Protein AF-A0A926BJ56-F1 (afdb_monomer_lite)

pLDDT: mean 84.66, std 20.07, range [22.77, 97.69]

Structure (mmCIF, N/CA/C/O backbone):
data_AF-A0A926BJ56-F1
#
_entry.id   AF-A0A926BJ56-F1
#
loop_
_atom_site.group_PDB
_atom_site.id
_atom_site.type_symbol
_atom_site.label_atom_id
_atom_site.label_alt_id
_atom_site.label_comp_id
_atom_site.label_asym_id
_atom_site.label_entity_id
_atom_site.label_seq_id
_atom_site.pdbx_PDB_ins_code
_atom_site.Cartn_x
_atom_site.Cartn_y
_atom_site.Cartn_z
_atom_site.occupancy
_atom_site.B_iso_or_equiv
_atom_site.auth_seq_id
_atom_site.auth_comp_id
_atom_site.auth_asym_id
_atom_site.auth_atom_id
_atom_site.pdbx_PDB_model_num
ATOM 1 N N . MET A 1 1 ? -8.701 -34.730 12.903 1.00 26.44 1 MET A N 1
ATOM 2 C CA . MET A 1 1 ? -9.507 -33.509 12.677 1.00 26.44 1 MET A CA 1
ATOM 3 C C . MET A 1 1 ? -8.837 -32.351 13.402 1.00 26.44 1 MET A C 1
ATOM 5 O O . MET A 1 1 ? -8.849 -32.374 14.628 1.00 26.44 1 MET A O 1
ATOM 9 N N . PRO A 1 2 ? -8.203 -31.381 12.725 1.00 25.45 2 PRO A N 1
ATOM 10 C CA . PRO A 1 2 ? -7.722 -30.200 13.421 1.00 25.45 2 PRO A CA 1
ATOM 11 C C . PRO A 1 2 ? -8.889 -29.222 13.603 1.00 25.45 2 PRO A C 1
ATOM 13 O O . PRO A 1 2 ? -9.487 -28.758 12.636 1.00 25.45 2 PRO A O 1
ATOM 16 N N . ARG A 1 3 ? -9.229 -28.952 14.867 1.00 23.47 3 ARG A N 1
ATOM 17 C CA . ARG A 1 3 ? -10.091 -27.839 15.273 1.00 23.47 3 ARG A CA 1
ATOM 18 C C . ARG A 1 3 ? -9.295 -26.548 15.083 1.00 23.47 3 ARG A C 1
ATOM 20 O O . ARG A 1 3 ? -8.300 -26.348 15.774 1.00 23.47 3 ARG A O 1
ATOM 27 N N . PHE A 1 4 ? -9.723 -25.689 14.163 1.00 23.45 4 PHE A N 1
ATOM 28 C CA . PHE A 1 4 ? -9.221 -24.320 14.088 1.00 23.45 4 PHE A CA 1
ATOM 29 C C . PHE A 1 4 ? -9.996 -23.452 15.082 1.00 23.45 4 PHE A C 1
ATOM 31 O O . PHE A 1 4 ? -11.217 -23.336 15.011 1.00 23.45 4 PHE A O 1
ATOM 38 N N . SER A 1 5 ? -9.260 -22.895 16.041 1.00 24.58 5 SER A N 1
ATOM 39 C CA . SER A 1 5 ? -9.716 -21.856 16.962 1.00 24.58 5 SER A CA 1
ATOM 40 C C . SER A 1 5 ? -9.894 -20.550 16.185 1.00 24.58 5 SER A C 1
ATOM 42 O O . SER A 1 5 ? -8.938 -20.066 15.578 1.00 24.58 5 SER A O 1
ATOM 44 N N . LEU A 1 6 ? -11.106 -19.992 16.190 1.00 24.42 6 LEU A N 1
ATOM 45 C CA . LEU A 1 6 ? -11.394 -18.655 15.673 1.00 24.42 6 LEU A CA 1
ATOM 46 C C . LEU A 1 6 ? -10.828 -17.620 16.658 1.00 24.42 6 LEU A C 1
ATOM 48 O O . LEU A 1 6 ? -11.336 -17.453 17.765 1.00 24.42 6 LEU A O 1
ATOM 52 N N . HIS A 1 7 ? -9.753 -16.944 16.258 1.00 26.86 7 HIS A N 1
ATOM 53 C CA . HIS A 1 7 ? -9.244 -15.734 16.907 1.00 26.86 7 HIS A CA 1
ATOM 54 C C . HIS A 1 7 ? -9.698 -14.488 16.120 1.00 26.86 7 HIS A C 1
ATOM 56 O O . HIS A 1 7 ? -10.019 -14.607 14.938 1.00 26.86 7 HIS A O 1
ATOM 62 N N . PRO A 1 8 ? -9.814 -13.321 16.780 1.00 29.73 8 PRO A N 1
ATOM 63 C CA . PRO A 1 8 ? -10.750 -12.266 16.402 1.00 29.73 8 PRO A CA 1
ATOM 64 C C . PRO A 1 8 ? -10.416 -11.590 15.065 1.00 29.73 8 PRO A C 1
ATOM 66 O O . PRO A 1 8 ? -9.267 -11.267 14.777 1.00 29.73 8 PRO A O 1
ATOM 69 N N . THR A 1 9 ? -11.480 -11.405 14.282 1.00 34.59 9 THR A N 1
ATOM 70 C CA . THR A 1 9 ? -11.738 -10.411 13.230 1.00 34.59 9 THR A CA 1
ATOM 71 C C . THR A 1 9 ? -10.495 -9.764 12.608 1.00 34.59 9 THR A C 1
ATOM 73 O O . THR A 1 9 ? -9.982 -8.766 13.095 1.00 34.59 9 THR A O 1
ATOM 76 N N . THR A 1 10 ? -10.002 -10.305 11.497 1.00 35.47 10 THR A N 1
ATOM 77 C CA . THR A 1 10 ? -8.902 -9.690 10.732 1.00 35.47 10 THR A CA 1
ATOM 78 C C . THR A 1 10 ? -9.473 -8.664 9.744 1.00 35.47 10 THR A C 1
ATOM 80 O O . THR A 1 10 ? -10.580 -8.834 9.253 1.00 35.47 10 THR A O 1
ATOM 83 N N . LEU A 1 11 ? -8.760 -7.584 9.426 1.00 30.94 11 LEU A N 1
ATOM 84 C CA . LEU A 1 11 ? -9.065 -6.755 8.256 1.00 30.94 11 LEU A CA 1
ATOM 85 C C . LEU A 1 11 ? -7.984 -7.001 7.210 1.00 30.94 11 LEU A C 1
ATOM 87 O O . LEU A 1 11 ? -6.798 -6.859 7.499 1.00 30.94 11 LEU A O 1
ATOM 91 N N . VAL A 1 12 ? -8.373 -7.369 5.995 1.00 36.97 12 VAL A N 1
ATOM 92 C CA . VAL A 1 12 ? -7.425 -7.851 4.993 1.00 36.97 12 VAL A CA 1
ATOM 93 C C . VAL A 1 12 ? -7.181 -6.803 3.918 1.00 36.97 12 VAL A C 1
ATOM 95 O O . VAL A 1 12 ? -8.045 -6.502 3.105 1.00 36.97 12 VAL A O 1
ATOM 98 N N . PHE A 1 13 ? -5.943 -6.324 3.843 1.00 34.91 13 PHE A N 1
ATOM 99 C CA . PHE A 1 13 ? -5.344 -5.814 2.614 1.00 34.91 13 PHE A CA 1
ATOM 100 C C . PHE A 1 13 ? -5.076 -6.976 1.671 1.00 34.91 13 PHE A C 1
ATOM 102 O O . PHE A 1 13 ? -3.994 -7.570 1.640 1.00 34.91 13 PHE A O 1
ATOM 109 N N . ALA A 1 14 ? -6.109 -7.295 0.907 1.00 36.75 14 ALA A N 1
ATOM 110 C CA . ALA A 1 14 ? -6.036 -8.159 -0.246 1.00 36.75 14 ALA A CA 1
ATOM 111 C C . ALA A 1 14 ? -5.398 -7.390 -1.395 1.00 36.75 14 ALA A C 1
ATOM 113 O O . ALA A 1 14 ? -5.913 -6.389 -1.868 1.00 36.75 14 ALA A O 1
ATOM 114 N N . LEU A 1 15 ? -4.259 -7.841 -1.884 1.00 33.59 15 LEU A N 1
ATOM 115 C CA . LEU A 1 15 ? -3.737 -7.342 -3.149 1.00 33.59 15 LEU A CA 1
ATOM 116 C C . LEU A 1 15 ? -4.772 -7.684 -4.280 1.00 33.59 15 LEU A C 1
ATOM 118 O O . LEU A 1 15 ? -5.317 -8.779 -4.234 1.00 33.59 15 LEU A O 1
ATOM 122 N N . PHE A 1 16 ? -5.033 -6.773 -5.252 1.00 37.09 16 PHE A N 1
ATOM 123 C CA . PHE A 1 16 ? -5.750 -6.918 -6.571 1.00 37.09 16 PHE A CA 1
ATOM 124 C C . PHE A 1 16 ? -7.219 -6.435 -6.814 1.00 37.09 16 PHE A C 1
ATOM 126 O O . PHE A 1 16 ? -8.063 -6.451 -5.932 1.00 37.09 16 PHE A O 1
ATOM 133 N N . PHE A 1 17 ? -7.454 -6.014 -8.081 1.00 27.81 17 PHE A N 1
ATOM 134 C CA . PHE A 1 17 ? -8.523 -5.209 -8.742 1.00 27.81 17 PHE A CA 1
ATOM 135 C C . PHE A 1 17 ? -9.998 -5.672 -8.653 1.00 27.81 17 PHE A C 1
ATOM 137 O O . PHE A 1 17 ? -10.300 -6.861 -8.610 1.00 27.81 17 PHE A O 1
ATOM 144 N N . VAL A 1 18 ? -10.903 -4.691 -8.796 1.00 23.42 18 VAL A N 1
ATOM 145 C CA . VAL A 1 18 ? -12.345 -4.835 -9.073 1.00 23.42 18 VAL A CA 1
ATOM 146 C C . VAL A 1 18 ? -12.588 -4.851 -10.589 1.00 23.42 18 VAL A C 1
ATOM 148 O O . VAL A 1 18 ? -12.225 -3.900 -11.278 1.00 23.42 18 VAL A O 1
ATOM 151 N N . LEU A 1 19 ? -13.251 -5.891 -11.103 1.00 22.77 19 LEU A N 1
ATOM 152 C CA . LEU A 1 19 ? -14.088 -5.767 -12.298 1.00 22.77 19 LEU A CA 1
ATOM 153 C C . LEU A 1 19 ? -15.460 -5.285 -11.830 1.00 22.77 19 LEU A C 1
ATOM 155 O O . LEU A 1 19 ? -16.085 -5.915 -10.976 1.00 22.77 19 LEU A O 1
ATOM 159 N N . ALA A 1 20 ? -15.899 -4.146 -12.360 1.00 25.73 20 ALA A N 1
ATOM 160 C CA . ALA A 1 20 ? -17.249 -3.654 -12.161 1.00 25.73 20 ALA A CA 1
ATOM 161 C C . ALA A 1 20 ? -18.232 -4.692 -12.714 1.00 25.73 20 ALA A C 1
ATOM 163 O O . ALA A 1 20 ? -18.290 -4.919 -13.919 1.00 25.73 20 ALA A O 1
ATOM 164 N N . THR A 1 21 ? -18.997 -5.328 -11.833 1.00 27.38 21 THR A N 1
ATOM 165 C CA . THR A 1 21 ? -20.290 -5.882 -12.223 1.00 27.38 21 THR A CA 1
ATOM 166 C C . THR A 1 21 ? -21.327 -4.873 -11.773 1.00 27.38 21 THR A C 1
ATOM 168 O O . THR A 1 21 ? -21.507 -4.616 -10.584 1.00 27.38 21 THR A O 1
ATOM 171 N N . SER A 1 22 ? -21.930 -4.214 -12.757 1.00 31.08 22 SER A N 1
ATOM 172 C CA . SER A 1 22 ? -23.140 -3.431 -12.578 1.00 31.08 22 SER A CA 1
ATOM 173 C C . SER A 1 22 ? -24.224 -4.356 -12.026 1.00 31.08 22 SER A C 1
ATOM 175 O O . SER A 1 22 ? -24.741 -5.199 -12.758 1.00 31.08 22 SER A O 1
ATOM 177 N N . CYS A 1 23 ? -24.559 -4.210 -10.748 1.00 28.47 23 CYS A N 1
ATOM 178 C CA . CYS A 1 23 ? -25.887 -4.581 -10.284 1.00 28.47 23 CYS A CA 1
ATOM 179 C C . CYS A 1 23 ? -26.776 -3.358 -10.477 1.00 28.47 23 CYS A C 1
ATOM 181 O O . CYS A 1 23 ? -26.617 -2.346 -9.797 1.00 28.47 23 CYS A O 1
ATOM 183 N N . SER A 1 24 ? -27.649 -3.460 -11.471 1.00 39.38 24 SER A N 1
ATOM 184 C CA . SER A 1 24 ? -28.784 -2.579 -11.691 1.00 39.38 24 SER A CA 1
ATOM 185 C C . SER A 1 24 ? -29.706 -2.587 -10.469 1.00 39.38 24 SER A C 1
ATOM 187 O O . SER A 1 24 ? -29.841 -3.610 -9.798 1.00 39.38 24 SER A O 1
ATOM 189 N N . ASP A 1 25 ? -30.361 -1.448 -10.264 1.00 37.44 25 ASP A N 1
ATOM 190 C CA . ASP A 1 25 ? -31.536 -1.225 -9.420 1.00 37.44 25 ASP A CA 1
ATOM 191 C C . ASP A 1 25 ? -31.345 -1.377 -7.904 1.00 37.44 25 ASP A C 1
ATOM 193 O O . ASP A 1 25 ? -31.831 -2.310 -7.267 1.00 37.44 25 ASP A O 1
ATOM 197 N N . VAL A 1 26 ? -30.717 -0.363 -7.297 1.00 37.88 26 VAL A N 1
ATOM 198 C CA . VAL A 1 26 ? -30.956 -0.017 -5.888 1.00 37.88 26 VAL A CA 1
ATOM 199 C C . VAL A 1 26 ? -31.389 1.445 -5.820 1.00 37.88 26 VAL A C 1
ATOM 201 O O . VAL A 1 26 ? -30.614 2.363 -6.073 1.00 37.88 26 VAL A O 1
ATOM 204 N N . THR A 1 27 ? -32.674 1.613 -5.522 1.00 39.34 27 THR A N 1
ATOM 205 C CA . THR A 1 27 ? -33.362 2.826 -5.062 1.00 39.34 27 THR A CA 1
ATOM 206 C C . THR A 1 27 ? -32.503 3.697 -4.145 1.00 39.34 27 THR A C 1
ATOM 208 O O . THR A 1 27 ? -31.841 3.162 -3.261 1.00 39.34 27 THR A O 1
ATOM 211 N N . GLU A 1 28 ? -32.578 5.021 -4.347 1.00 43.91 28 GLU A N 1
ATOM 212 C CA . GLU A 1 28 ? -32.014 6.113 -3.531 1.00 43.91 28 GLU A CA 1
ATOM 213 C C . GLU A 1 28 ? -31.786 5.725 -2.059 1.00 43.91 28 GLU A C 1
ATOM 215 O O . GLU A 1 28 ? -32.682 5.836 -1.220 1.00 43.91 28 GLU A O 1
ATOM 220 N N . GLN A 1 29 ? -30.580 5.260 -1.735 1.00 45.47 29 GLN A N 1
ATOM 221 C CA . GLN A 1 29 ? -30.196 4.944 -0.366 1.00 45.47 29 GLN A CA 1
ATOM 222 C C . GLN A 1 29 ? -29.237 6.030 0.120 1.00 45.47 29 GLN A C 1
ATOM 224 O O . GLN A 1 29 ? -28.169 6.235 -0.455 1.00 45.47 29 GLN A O 1
ATOM 229 N N . ARG A 1 30 ? -29.716 6.765 1.127 1.00 51.75 30 ARG A N 1
ATOM 230 C CA . ARG A 1 30 ? -29.104 7.937 1.760 1.00 51.75 30 ARG A CA 1
ATOM 231 C C . ARG A 1 30 ? -27.711 7.642 2.321 1.00 51.75 30 ARG A C 1
ATOM 233 O O . ARG A 1 30 ? -27.399 6.497 2.638 1.00 51.75 30 ARG A O 1
ATOM 240 N N . ASP A 1 31 ? -26.936 8.715 2.473 1.00 60.59 31 ASP A N 1
ATOM 241 C CA . ASP A 1 31 ? -25.682 8.793 3.227 1.00 60.59 31 ASP A CA 1
ATOM 242 C C . ASP A 1 31 ? -25.851 8.164 4.616 1.00 60.59 31 ASP A C 1
ATOM 244 O O . ASP A 1 31 ? -26.413 8.780 5.523 1.00 60.59 31 ASP A O 1
ATOM 248 N N . GLU A 1 32 ? -25.409 6.923 4.793 1.00 72.00 32 GLU A N 1
ATOM 249 C CA . GLU A 1 32 ? -25.468 6.257 6.089 1.00 72.00 32 GLU A CA 1
ATOM 250 C C . GLU A 1 32 ? -24.123 5.619 6.411 1.00 72.00 32 GLU A C 1
ATOM 252 O O . GLU A 1 32 ? -23.664 4.674 5.763 1.00 72.00 32 GLU A O 1
ATOM 257 N N . ASP A 1 33 ? -23.503 6.159 7.455 1.00 88.69 33 ASP A N 1
ATOM 258 C CA . ASP A 1 33 ? -22.407 5.513 8.149 1.00 88.69 33 ASP A CA 1
ATOM 259 C C . ASP A 1 33 ? -22.928 4.226 8.800 1.00 88.69 33 ASP A C 1
ATOM 261 O O . ASP A 1 33 ? -23.793 4.240 9.678 1.00 88.69 33 ASP A O 1
ATOM 265 N N . VAL A 1 34 ? -22.377 3.089 8.389 1.00 92.44 34 VAL A N 1
ATOM 266 C CA . VAL A 1 34 ? -22.712 1.770 8.922 1.00 92.44 34 VAL A CA 1
ATOM 267 C C . VAL A 1 34 ? -21.586 1.311 9.836 1.00 92.44 34 VAL A C 1
ATOM 269 O O . VAL A 1 34 ? -20.467 1.048 9.395 1.00 92.44 34 VAL A O 1
ATOM 272 N N . THR A 1 35 ? -21.877 1.150 11.126 1.00 92.56 35 THR A N 1
ATOM 273 C CA . THR A 1 35 ? -20.935 0.500 12.046 1.00 92.56 35 THR A CA 1
ATOM 274 C C . THR A 1 35 ? -20.895 -0.996 11.739 1.00 92.56 35 THR A C 1
ATOM 276 O O . THR A 1 35 ? -21.858 -1.713 12.001 1.00 92.56 35 THR A O 1
ATOM 279 N N . VAL A 1 36 ? -19.780 -1.476 11.183 1.00 90.06 36 VAL A N 1
ATOM 280 C CA . VAL A 1 36 ? -19.610 -2.891 10.793 1.00 90.06 36 VAL A CA 1
ATOM 281 C C . VAL A 1 36 ? -19.089 -3.751 11.946 1.00 90.06 36 VAL A C 1
ATOM 283 O O . VAL A 1 36 ? -19.338 -4.953 12.002 1.00 90.06 36 VAL A O 1
ATOM 286 N N . SER A 1 37 ? -18.362 -3.137 12.878 1.00 89.31 37 SER A N 1
ATOM 287 C CA . SER A 1 37 ? -17.901 -3.726 14.139 1.00 89.31 37 SER A CA 1
ATOM 288 C C . SER A 1 37 ? -17.504 -2.601 15.105 1.00 89.31 37 SER A C 1
ATOM 290 O O . SER A 1 37 ? -17.318 -1.473 14.646 1.00 89.31 37 SER A O 1
ATOM 292 N N . PRO A 1 38 ? -17.307 -2.856 16.414 1.00 91.44 38 PRO A N 1
ATOM 293 C CA . PRO A 1 38 ? -16.781 -1.840 17.328 1.00 91.44 38 PRO A CA 1
ATOM 294 C C . PRO A 1 38 ? -15.526 -1.172 16.754 1.00 91.44 38 PRO A C 1
ATOM 296 O O . PRO A 1 38 ? -14.630 -1.873 16.284 1.00 91.44 38 PRO A O 1
ATOM 299 N N . GLY A 1 39 ? -15.503 0.164 16.733 1.00 91.75 39 GLY A N 1
ATOM 300 C CA . GLY A 1 39 ? -14.397 0.962 16.194 1.00 91.75 39 GLY A CA 1
ATOM 301 C C . GLY A 1 39 ? -14.202 0.892 14.673 1.00 91.75 39 GLY A C 1
ATOM 302 O O . GLY A 1 39 ? -13.167 1.348 14.199 1.00 91.75 39 GL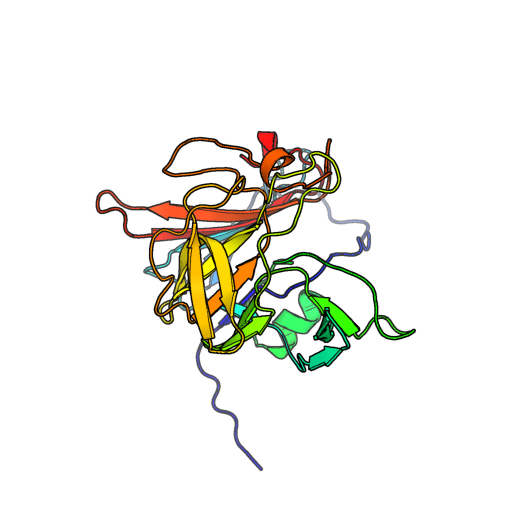Y A O 1
ATOM 303 N N . VAL A 1 40 ? -15.136 0.319 13.902 1.00 93.56 40 VAL A N 1
ATOM 304 C CA . VAL A 1 40 ? -15.044 0.255 12.435 1.00 93.56 40 VAL A CA 1
ATOM 305 C C . VAL A 1 40 ? -16.344 0.724 11.791 1.00 93.56 40 VAL A C 1
ATOM 307 O O . VAL A 1 40 ? -17.409 0.146 12.019 1.00 93.56 40 VAL A O 1
ATOM 310 N N . VAL A 1 41 ? -16.237 1.742 10.943 1.00 94.38 41 VAL A N 1
ATOM 311 C CA . VAL A 1 41 ? -17.368 2.391 10.276 1.00 94.38 41 VAL A CA 1
ATOM 312 C C . VAL A 1 41 ? -17.150 2.360 8.772 1.00 94.38 41 VAL A C 1
ATOM 314 O O . VAL A 1 41 ? -16.100 2.764 8.278 1.00 94.38 41 VAL A O 1
ATOM 317 N N . PHE A 1 42 ? -18.139 1.860 8.044 1.00 93.12 42 PHE A N 1
ATOM 318 C CA . PHE A 1 42 ? -18.227 1.997 6.600 1.00 93.12 42 PHE A CA 1
ATOM 319 C C . PHE A 1 42 ? -19.039 3.244 6.265 1.00 93.12 42 PHE A C 1
ATOM 321 O O . PHE A 1 42 ? -20.099 3.441 6.844 1.00 93.12 42 PHE A O 1
ATOM 328 N N . SER A 1 43 ? -18.570 4.043 5.315 1.00 91.62 43 SER A N 1
ATOM 329 C CA . SER A 1 43 ? -19.274 5.231 4.841 1.00 91.62 43 SER A CA 1
ATOM 330 C C . SER A 1 43 ? -19.269 5.272 3.321 1.00 91.62 43 SER A C 1
ATOM 332 O O . SER A 1 43 ? -18.275 4.913 2.677 1.00 91.62 43 SER A O 1
ATOM 334 N N . ARG A 1 44 ? -20.379 5.724 2.743 1.00 90.19 44 ARG A N 1
ATOM 335 C CA . ARG A 1 44 ? -20.500 6.056 1.326 1.00 90.19 44 ARG A CA 1
ATOM 336 C C . ARG A 1 44 ? -20.947 7.503 1.236 1.00 90.19 44 ARG A C 1
ATOM 338 O O . ARG A 1 44 ? -21.994 7.844 1.769 1.00 90.19 44 ARG A O 1
ATOM 345 N N . ASP A 1 45 ? -20.165 8.309 0.535 1.00 83.94 45 ASP A N 1
ATOM 346 C CA . ASP A 1 45 ? -20.531 9.686 0.239 1.00 83.94 45 ASP A CA 1
ATOM 347 C C . ASP A 1 45 ? -21.446 9.696 -0.991 1.00 83.94 45 ASP A C 1
ATOM 349 O O . ASP A 1 45 ? -20.989 9.595 -2.131 1.00 83.94 45 ASP A O 1
ATOM 353 N N . GLY A 1 46 ? -22.754 9.738 -0.753 1.00 72.75 46 GLY A N 1
ATOM 354 C CA . GLY A 1 46 ? -23.794 9.836 -1.772 1.00 72.75 46 GLY A CA 1
ATOM 355 C C . GLY A 1 46 ? -23.977 11.251 -2.320 1.00 72.75 46 GLY A C 1
ATOM 356 O O . GLY A 1 46 ? -24.683 11.424 -3.315 1.00 72.75 46 GLY A O 1
ATOM 357 N N . THR A 1 47 ? -23.324 12.261 -1.733 1.00 71.94 47 THR A N 1
ATOM 358 C CA . THR A 1 47 ? -23.371 13.644 -2.231 1.00 71.94 47 THR A CA 1
ATOM 359 C C . THR A 1 47 ? -22.396 13.891 -3.376 1.00 71.94 47 THR A C 1
ATOM 361 O O . THR A 1 47 ? -22.595 14.815 -4.172 1.00 71.94 47 THR A O 1
ATOM 364 N N . ARG A 1 48 ? -21.354 13.061 -3.499 1.00 75.44 48 ARG A N 1
ATOM 365 C CA . ARG A 1 48 ? -20.353 13.195 -4.555 1.00 75.44 48 ARG A CA 1
ATOM 366 C C . ARG A 1 48 ? -20.580 12.196 -5.687 1.00 75.44 48 ARG A C 1
ATOM 368 O O . ARG A 1 48 ? -20.685 10.988 -5.491 1.00 75.44 48 ARG A O 1
ATOM 375 N N . SER A 1 49 ? -20.551 12.699 -6.919 1.00 76.31 49 SER A N 1
ATOM 376 C CA . SER A 1 49 ? -20.682 11.881 -8.134 1.00 76.31 49 SER A CA 1
ATOM 377 C C . SER A 1 49 ? -19.472 10.980 -8.419 1.00 76.31 49 SER A C 1
ATOM 379 O O . SER A 1 49 ? -19.511 10.171 -9.341 1.00 76.31 49 SER A O 1
ATOM 381 N N . ASP A 1 50 ? -18.375 11.144 -7.680 1.00 80.38 50 ASP A N 1
ATOM 382 C CA . ASP A 1 50 ? -17.130 10.381 -7.820 1.00 80.38 50 ASP A CA 1
ATOM 383 C C . ASP A 1 50 ? -17.103 9.087 -6.981 1.00 80.38 50 ASP A C 1
ATOM 385 O O . ASP A 1 50 ? -16.141 8.315 -7.077 1.00 80.38 50 ASP A O 1
ATOM 389 N N . GLY A 1 51 ? -18.169 8.811 -6.216 1.00 87.00 51 GLY A N 1
ATOM 390 C CA . GLY A 1 51 ? -18.441 7.508 -5.605 1.00 87.00 51 GLY A CA 1
ATOM 391 C C . GLY A 1 51 ? -17.495 7.135 -4.464 1.00 87.00 51 GLY A C 1
ATOM 392 O O . GLY A 1 51 ? -17.114 5.965 -4.339 1.00 87.00 51 GLY A O 1
ATOM 393 N N . PHE A 1 52 ? -17.076 8.111 -3.650 1.00 92.00 52 PHE A N 1
ATOM 394 C CA . PHE A 1 52 ? -16.186 7.852 -2.518 1.00 92.00 52 PHE A CA 1
ATOM 395 C C . PHE A 1 52 ? -16.840 6.930 -1.486 1.00 92.00 52 PHE A C 1
ATOM 397 O O . PHE A 1 52 ? -17.951 7.146 -1.003 1.00 92.00 52 PHE A O 1
ATOM 404 N N . GLN A 1 53 ? -16.106 5.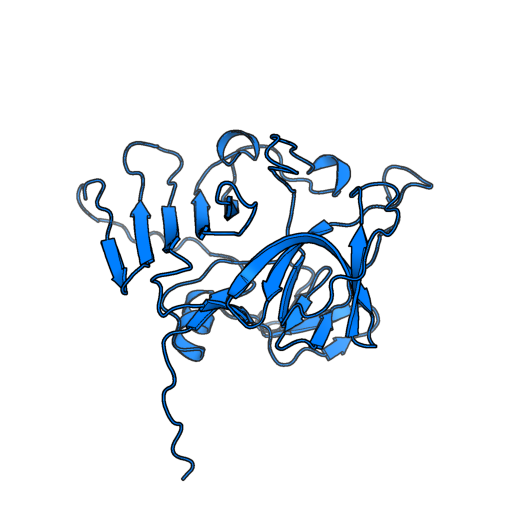884 -1.133 1.00 93.06 53 GLN A N 1
ATOM 405 C CA . GLN A 1 53 ? -16.476 4.892 -0.137 1.00 93.06 53 GLN A CA 1
ATOM 406 C C . GLN A 1 53 ? -15.282 4.667 0.777 1.00 93.06 53 GLN A C 1
ATOM 408 O O . GLN A 1 53 ? -14.149 4.547 0.303 1.00 93.06 53 GLN A O 1
ATOM 413 N N . THR A 1 54 ? -15.520 4.591 2.082 1.00 93.50 54 THR A N 1
ATOM 414 C CA . THR A 1 54 ? -14.457 4.425 3.073 1.00 93.50 54 THR A CA 1
ATOM 415 C C . THR A 1 54 ? -14.809 3.385 4.121 1.00 93.50 54 THR A C 1
ATOM 417 O O . THR A 1 54 ? -15.971 3.143 4.431 1.00 93.50 54 THR A O 1
ATOM 420 N N . LEU A 1 55 ? -13.770 2.763 4.665 1.00 93.94 55 LEU A N 1
ATOM 421 C CA . LEU A 1 55 ? -13.812 2.001 5.897 1.00 93.94 55 LEU A CA 1
ATOM 422 C C . LEU A 1 55 ? -12.851 2.672 6.880 1.00 93.94 55 LEU A C 1
ATOM 424 O O . LEU A 1 55 ? -11.629 2.558 6.738 1.00 93.94 55 LEU A O 1
ATOM 428 N N . ALA A 1 56 ? -13.413 3.402 7.836 1.00 94.38 56 ALA A N 1
ATOM 429 C CA . ALA A 1 56 ? -12.694 4.072 8.905 1.00 94.38 56 ALA A CA 1
ATOM 430 C C . ALA A 1 56 ? -12.521 3.135 10.103 1.00 94.38 56 ALA A C 1
ATOM 432 O O . ALA A 1 56 ? -13.427 2.382 10.460 1.00 94.38 56 ALA A O 1
ATOM 433 N N . ILE A 1 57 ? -11.341 3.180 10.713 1.00 94.31 57 ILE A N 1
ATOM 434 C CA . ILE A 1 57 ? -10.922 2.301 11.800 1.00 94.31 57 ILE A CA 1
ATOM 435 C C . ILE A 1 57 ? -10.335 3.154 12.910 1.00 94.31 57 ILE A C 1
ATOM 437 O O . ILE A 1 57 ? -9.287 3.774 12.737 1.00 94.31 57 ILE A O 1
ATOM 441 N N . ASP A 1 58 ? -10.977 3.123 14.065 1.00 95.31 58 ASP A N 1
ATOM 442 C CA . ASP A 1 58 ? -10.412 3.594 15.318 1.00 95.31 58 ASP A CA 1
ATOM 443 C C . ASP A 1 58 ? -9.420 2.545 15.831 1.00 95.31 58 ASP A C 1
ATOM 445 O O . ASP A 1 58 ? -9.801 1.450 16.245 1.00 95.31 58 ASP A O 1
ATOM 449 N N . LEU A 1 59 ? -8.126 2.857 15.796 1.00 93.06 59 LEU A N 1
ATOM 450 C CA . LEU A 1 59 ? -7.074 1.904 16.153 1.00 93.06 59 LEU A CA 1
ATOM 451 C C . LEU A 1 59 ? -7.072 1.545 17.648 1.00 93.06 59 LEU A C 1
ATOM 453 O O . LEU A 1 59 ? -6.517 0.506 18.018 1.00 93.06 59 LEU A O 1
ATOM 457 N N . ALA A 1 60 ? -7.683 2.369 18.504 1.00 93.31 60 ALA A N 1
ATOM 458 C CA . ALA A 1 60 ? -7.809 2.093 19.930 1.00 93.31 60 ALA A CA 1
ATOM 459 C C . ALA A 1 60 ? -8.982 1.148 20.223 1.00 93.31 60 ALA A C 1
ATOM 461 O O . ALA A 1 60 ? -8.844 0.247 21.052 1.00 93.31 60 ALA A O 1
ATOM 462 N N . ASN A 1 61 ? -10.106 1.328 19.525 1.00 92.88 61 ASN A N 1
ATOM 463 C CA . ASN A 1 61 ? -11.357 0.629 19.830 1.00 92.88 61 ASN A CA 1
ATOM 464 C C . ASN A 1 61 ? -11.687 -0.526 18.879 1.00 92.88 61 ASN A C 1
ATOM 466 O O . ASN A 1 61 ? -12.478 -1.403 19.231 1.00 92.88 61 ASN A O 1
ATOM 470 N N . ALA A 1 62 ? -11.092 -0.562 17.686 1.00 89.50 62 ALA A N 1
ATOM 471 C CA . ALA A 1 62 ? -11.341 -1.633 16.740 1.00 89.50 62 ALA A CA 1
ATOM 472 C C . ALA A 1 62 ? -10.844 -2.968 17.292 1.00 89.50 62 ALA A C 1
ATOM 474 O O . ALA A 1 62 ? -9.708 -3.081 17.755 1.00 89.50 62 ALA A O 1
ATOM 475 N N . SER A 1 63 ? -11.655 -4.016 17.169 1.00 85.00 63 SER A N 1
ATOM 476 C CA . SER A 1 63 ? -11.169 -5.392 17.333 1.00 85.00 63 SER A CA 1
ATOM 477 C C . SER A 1 63 ? -10.407 -5.874 16.096 1.00 85.00 63 SER A C 1
ATOM 479 O O . SER A 1 63 ? -9.636 -6.826 16.177 1.00 85.00 63 SER A O 1
ATOM 481 N N . ALA A 1 64 ? -10.631 -5.220 14.951 1.00 83.50 64 ALA A N 1
ATOM 482 C CA . ALA A 1 64 ? -10.013 -5.570 13.685 1.00 83.50 64 ALA A CA 1
ATOM 483 C C . ALA A 1 64 ? -8.631 -4.941 13.506 1.00 83.50 64 ALA A C 1
ATOM 485 O O . ALA A 1 64 ? -8.351 -3.839 13.985 1.00 83.50 64 ALA A O 1
ATOM 486 N N . ARG A 1 65 ? -7.745 -5.657 12.806 1.00 87.62 65 ARG A N 1
ATOM 487 C CA . ARG A 1 65 ? -6.383 -5.199 12.513 1.00 87.62 65 ARG A CA 1
ATOM 488 C C . ARG A 1 65 ? -6.069 -5.322 11.028 1.00 87.62 65 ARG A C 1
ATOM 490 O O . ARG A 1 65 ? -6.332 -6.385 10.465 1.00 87.62 65 ARG A O 1
ATOM 497 N N . PRO A 1 66 ? -5.498 -4.276 10.406 1.00 89.31 66 PRO A N 1
ATOM 498 C CA . PRO A 1 66 ? -5.095 -4.327 9.011 1.00 89.31 66 PRO A CA 1
ATOM 499 C C . PRO A 1 66 ? -3.904 -5.274 8.819 1.00 89.31 66 PRO A C 1
ATOM 501 O O . PRO A 1 66 ? -2.904 -5.203 9.536 1.00 89.31 66 PRO A O 1
ATOM 504 N N . VAL A 1 67 ? -3.997 -6.157 7.826 1.00 92.19 67 VAL A N 1
ATOM 505 C CA . VAL A 1 67 ? -2.918 -7.080 7.438 1.00 92.19 67 VAL A CA 1
ATOM 506 C C . VAL A 1 67 ? -2.755 -7.107 5.932 1.00 92.19 67 VAL A C 1
ATOM 508 O O . VAL A 1 67 ? -3.746 -7.017 5.231 1.00 92.19 67 VAL A O 1
ATOM 511 N N . VAL A 1 68 ? -1.544 -7.318 5.418 1.00 93.69 68 VAL A N 1
ATOM 512 C CA . VAL A 1 68 ? -1.310 -7.591 3.987 1.00 93.69 68 VAL A CA 1
ATOM 513 C C . VAL A 1 68 ? -1.281 -9.095 3.765 1.00 93.69 68 VAL A C 1
ATOM 515 O O . VAL A 1 68 ? -0.528 -9.800 4.443 1.00 93.69 68 VAL A O 1
ATOM 518 N N . VAL A 1 69 ? -2.059 -9.581 2.797 1.00 93.00 69 VAL A N 1
ATOM 519 C CA . VAL A 1 69 ? -2.070 -10.999 2.414 1.00 93.00 69 VAL A CA 1
ATOM 520 C C . VAL A 1 69 ? -1.459 -11.214 1.033 1.00 93.00 69 VAL A C 1
ATOM 522 O O . VAL A 1 69 ? -1.715 -10.479 0.082 1.00 93.00 69 VAL A O 1
ATOM 525 N N . ALA A 1 70 ? -0.645 -12.260 0.936 1.00 92.56 70 ALA A N 1
ATOM 526 C CA . ALA A 1 70 ? -0.180 -12.863 -0.306 1.00 92.56 70 ALA A CA 1
ATOM 527 C C . ALA A 1 70 ? 0.118 -14.341 -0.022 1.00 92.56 70 ALA A C 1
ATOM 529 O O . ALA A 1 70 ? 0.610 -14.673 1.061 1.00 92.56 70 ALA A O 1
ATOM 530 N N . GLN A 1 71 ? -0.180 -15.233 -0.966 1.00 93.50 71 GLN A N 1
ATOM 531 C CA . GLN A 1 71 ? 0.002 -16.678 -0.793 1.00 93.50 71 GLN A CA 1
ATOM 532 C C . GLN A 1 71 ? 0.776 -17.287 -1.955 1.00 93.50 71 GLN A C 1
ATOM 534 O O . GLN A 1 71 ? 0.830 -16.722 -3.048 1.00 93.50 71 GLN A O 1
ATOM 539 N N . ASN A 1 72 ? 1.407 -18.431 -1.666 1.00 94.50 72 ASN A N 1
ATOM 540 C CA . ASN A 1 72 ? 2.166 -19.236 -2.623 1.00 94.50 72 ASN A CA 1
ATOM 541 C C . ASN A 1 72 ? 3.161 -18.408 -3.449 1.00 94.50 72 ASN A C 1
ATOM 543 O O . ASN A 1 72 ? 3.349 -18.633 -4.647 1.00 94.50 72 ASN A O 1
ATOM 547 N N . VAL A 1 73 ? 3.796 -17.431 -2.789 1.00 94.88 73 VAL A N 1
ATOM 548 C CA . VAL A 1 73 ? 4.750 -16.537 -3.436 1.00 94.88 73 VAL A CA 1
ATOM 549 C C . VAL A 1 73 ? 6.023 -17.307 -3.755 1.00 94.88 73 VAL A C 1
ATOM 551 O O . VAL A 1 73 ? 6.691 -17.829 -2.860 1.00 94.88 73 VAL A O 1
ATOM 554 N N . SER A 1 74 ? 6.366 -17.349 -5.034 1.00 95.00 74 SER A N 1
ATOM 555 C CA . SER A 1 74 ? 7.580 -17.964 -5.552 1.00 95.00 74 SER A CA 1
ATOM 556 C C . SER A 1 74 ? 8.339 -16.984 -6.440 1.00 95.00 74 SER A C 1
ATOM 558 O O . SER A 1 74 ? 7.798 -15.982 -6.914 1.00 95.00 74 SER A O 1
ATOM 560 N N . ARG A 1 75 ? 9.629 -17.256 -6.639 1.00 94.75 75 ARG A N 1
ATOM 561 C CA . ARG A 1 75 ? 10.453 -16.519 -7.594 1.00 94.75 75 ARG A CA 1
ATOM 562 C C . ARG A 1 75 ? 10.424 -17.245 -8.935 1.00 94.75 75 ARG A C 1
ATOM 564 O O . ARG A 1 75 ? 10.789 -18.414 -8.993 1.00 94.75 75 ARG A O 1
ATOM 571 N N . ASP A 1 76 ? 10.058 -16.531 -9.991 1.00 92.81 76 ASP A N 1
ATOM 572 C CA . ASP A 1 76 ? 10.159 -16.980 -11.379 1.00 92.81 76 ASP A CA 1
ATOM 573 C C . ASP A 1 76 ? 11.083 -16.015 -12.130 1.00 92.81 76 ASP A C 1
ATOM 575 O O . ASP A 1 76 ? 10.765 -14.836 -12.317 1.00 92.81 76 ASP A O 1
ATOM 579 N N . LYS A 1 77 ? 12.273 -16.498 -12.507 1.00 90.31 77 LYS A N 1
ATOM 580 C CA . LYS A 1 77 ? 13.353 -15.687 -13.089 1.00 90.31 77 LYS A CA 1
ATOM 581 C C . LYS A 1 77 ? 13.650 -14.453 -12.212 1.00 90.31 77 LYS A C 1
ATOM 583 O O . LYS A 1 77 ? 14.149 -14.572 -11.087 1.00 90.31 77 LYS A O 1
ATOM 588 N N . ASN A 1 78 ? 13.341 -13.262 -12.721 1.00 88.44 78 ASN A N 1
ATOM 589 C CA . ASN A 1 78 ? 13.563 -11.979 -12.051 1.00 88.44 78 ASN A CA 1
ATOM 590 C C . ASN A 1 78 ? 12.306 -11.424 -11.368 1.00 88.44 78 ASN A C 1
ATOM 592 O O . ASN A 1 78 ? 12.343 -10.319 -10.836 1.00 88.44 78 ASN A O 1
ATOM 596 N N . ASN A 1 79 ? 11.215 -12.188 -11.357 1.00 93.06 79 ASN A N 1
ATOM 597 C CA . ASN A 1 79 ? 9.918 -11.766 -10.857 1.00 93.06 79 ASN A CA 1
ATOM 598 C C . ASN A 1 79 ? 9.507 -12.577 -9.627 1.00 93.06 79 ASN A C 1
ATOM 600 O O . ASN A 1 79 ? 9.922 -13.720 -9.431 1.00 93.06 79 ASN A O 1
ATOM 604 N N . PHE A 1 80 ? 8.666 -11.964 -8.802 1.00 94.69 80 PHE A N 1
ATOM 605 C CA . PHE A 1 80 ? 7.982 -12.626 -7.698 1.00 94.69 80 PHE A CA 1
ATOM 606 C C . PHE A 1 80 ? 6.532 -12.806 -8.111 1.00 94.69 80 PHE A C 1
ATOM 608 O O . PHE A 1 80 ? 5.915 -11.859 -8.591 1.00 94.69 80 PHE A O 1
ATOM 615 N N . VAL A 1 81 ? 6.005 -14.014 -7.972 1.00 95.25 81 VAL A N 1
ATOM 616 C CA . VAL A 1 81 ? 4.678 -14.389 -8.461 1.00 95.25 81 VAL A CA 1
ATOM 617 C C . VAL A 1 81 ? 3.913 -15.008 -7.309 1.00 95.25 81 VAL A C 1
ATOM 619 O O . VAL A 1 81 ? 4.451 -15.870 -6.619 1.00 95.25 81 VAL A O 1
ATOM 622 N N . GLY A 1 82 ? 2.676 -14.577 -7.100 1.00 95.00 82 GLY A N 1
ATOM 623 C CA . GLY A 1 82 ? 1.785 -15.128 -6.082 1.00 95.00 82 GLY A CA 1
ATOM 624 C C . GLY A 1 82 ? 0.407 -15.428 -6.649 1.00 95.00 82 GLY A C 1
ATOM 625 O O . GLY A 1 82 ? 0.116 -15.103 -7.805 1.00 95.00 82 GLY A O 1
ATOM 626 N N . ASP A 1 83 ? -0.425 -16.042 -5.817 1.00 94.06 83 ASP A N 1
ATOM 627 C CA . ASP A 1 83 ? -1.812 -16.318 -6.177 1.00 94.06 83 ASP A CA 1
ATOM 628 C C . ASP A 1 83 ? -2.628 -15.025 -6.264 1.00 94.06 83 ASP A C 1
ATOM 630 O O . ASP A 1 83 ? -2.449 -14.094 -5.470 1.00 94.06 83 ASP A O 1
ATOM 634 N N . ALA A 1 84 ? -3.545 -14.995 -7.223 1.00 90.69 84 ALA A N 1
ATOM 635 C CA . ALA A 1 84 ? -4.471 -13.908 -7.466 1.00 90.69 84 ALA A CA 1
ATOM 636 C C . ALA A 1 84 ? -5.907 -14.386 -7.214 1.00 90.69 84 ALA A C 1
ATOM 638 O O . ALA A 1 84 ? -6.374 -15.338 -7.833 1.00 90.69 84 ALA A O 1
ATOM 639 N N . PHE A 1 85 ? -6.600 -13.686 -6.319 1.00 88.12 85 PHE A N 1
ATOM 640 C CA . PHE A 1 85 ? -8.019 -13.866 -6.014 1.00 88.12 85 PHE A CA 1
ATOM 641 C C . PHE A 1 85 ? -8.713 -12.498 -6.023 1.00 88.12 85 PHE A C 1
ATOM 643 O O . PHE A 1 85 ? -8.035 -11.464 -5.980 1.00 88.12 85 PHE A O 1
ATOM 650 N N . THR A 1 86 ? -10.047 -12.469 -6.063 1.00 87.12 86 THR A N 1
ATOM 651 C CA . THR A 1 86 ? -10.780 -11.207 -5.886 1.00 87.12 86 THR A CA 1
ATOM 652 C C . THR A 1 86 ? -10.665 -10.711 -4.437 1.00 87.12 86 THR A C 1
ATOM 654 O O . THR A 1 86 ? -10.361 -11.485 -3.526 1.00 87.12 86 THR A O 1
ATOM 657 N N . VAL A 1 87 ? -10.923 -9.418 -4.184 1.00 85.75 87 VAL A N 1
ATOM 658 C CA . VAL A 1 87 ? -10.961 -8.880 -2.805 1.00 85.75 87 VAL A CA 1
ATOM 659 C C . VAL A 1 87 ? -11.970 -9.649 -1.950 1.00 85.75 87 VAL A C 1
ATOM 661 O O . VAL A 1 87 ? -11.664 -9.980 -0.808 1.00 85.75 87 VAL A O 1
ATOM 664 N N . ARG A 1 88 ? -13.136 -9.987 -2.518 1.00 88.75 88 ARG A N 1
ATOM 665 C CA . ARG A 1 88 ? -14.165 -10.789 -1.848 1.00 88.75 88 ARG A CA 1
ATOM 666 C C . ARG A 1 88 ? -13.613 -12.142 -1.409 1.00 88.75 88 ARG A C 1
ATOM 668 O O . ARG A 1 88 ? -13.672 -12.444 -0.223 1.00 88.75 88 ARG A O 1
ATOM 675 N N . ASP A 1 89 ? -13.030 -12.905 -2.330 1.00 91.31 89 ASP A N 1
ATOM 676 C CA . ASP A 1 89 ? -12.485 -14.236 -2.032 1.00 91.31 89 ASP A CA 1
ATOM 677 C C . ASP A 1 89 ? -11.396 -14.161 -0.955 1.00 91.31 89 ASP A C 1
ATOM 679 O O . ASP A 1 89 ? -11.314 -15.007 -0.065 1.00 91.31 89 ASP A O 1
ATOM 683 N N . TRP A 1 90 ? -10.552 -13.124 -1.006 1.00 88.56 90 TRP A N 1
ATOM 684 C CA . TRP A 1 90 ? -9.546 -12.890 0.021 1.00 88.56 90 TRP A CA 1
ATOM 685 C C . TRP A 1 90 ? -10.164 -12.581 1.383 1.00 88.56 90 TRP A C 1
ATOM 687 O O . TRP A 1 90 ? -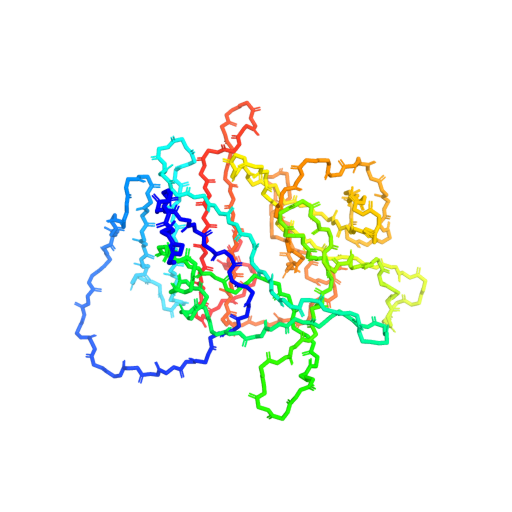9.681 -13.109 2.387 1.00 88.56 90 TRP A O 1
ATOM 697 N N . CYS A 1 91 ? -11.202 -11.747 1.438 1.00 89.25 91 CYS A N 1
ATOM 698 C CA . CYS A 1 91 ? -11.913 -11.461 2.677 1.00 89.25 91 CYS A CA 1
ATOM 699 C C . CYS A 1 91 ? -12.566 -12.728 3.236 1.00 89.25 91 CYS A C 1
ATOM 701 O O . CYS A 1 91 ? -12.335 -13.058 4.396 1.00 89.25 91 CYS A O 1
A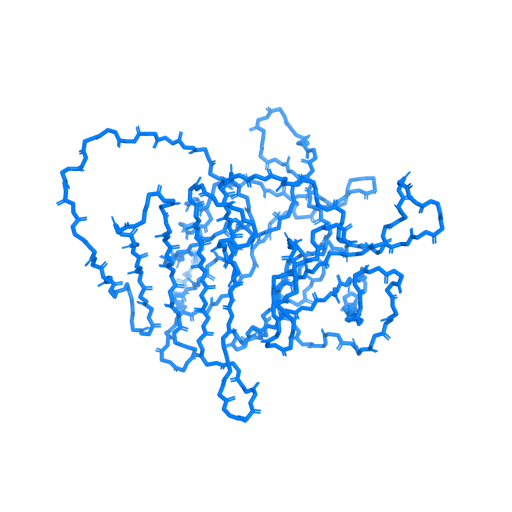TOM 703 N N . GLU A 1 92 ? -13.286 -13.489 2.412 1.00 89.88 92 GLU A N 1
ATOM 704 C CA . GLU A 1 92 ? -13.940 -14.739 2.814 1.00 89.88 92 GLU A CA 1
ATOM 705 C C . GLU A 1 92 ? -12.925 -15.760 3.345 1.00 89.88 92 GLU A C 1
ATOM 707 O O . GLU A 1 92 ? -13.070 -16.273 4.456 1.00 89.88 92 GLU A O 1
ATOM 712 N N . LYS A 1 93 ? -11.829 -15.988 2.610 1.00 90.56 93 LYS A N 1
ATOM 713 C CA . LYS A 1 93 ? -10.778 -16.950 2.978 1.00 90.56 93 LYS A CA 1
ATOM 714 C C . LYS A 1 93 ? -10.081 -16.627 4.301 1.00 90.56 93 LYS A C 1
ATOM 716 O O . LYS A 1 93 ? -9.573 -17.530 4.961 1.00 90.56 93 LYS A O 1
ATOM 721 N N . ASN A 1 94 ? -10.011 -15.351 4.668 1.00 85.94 94 ASN A N 1
ATOM 722 C CA . ASN A 1 94 ? -9.295 -14.884 5.856 1.00 85.94 94 ASN A CA 1
ATOM 723 C C . ASN A 1 94 ? -10.234 -14.393 6.972 1.00 85.94 94 ASN A C 1
ATOM 725 O O . ASN A 1 94 ? -9.749 -13.855 7.965 1.00 85.94 94 ASN A O 1
ATOM 729 N N . GLY A 1 95 ? -11.555 -14.553 6.821 1.00 87.44 95 GLY A N 1
ATOM 730 C CA . GLY A 1 95 ? -12.537 -14.074 7.799 1.00 87.44 95 GLY A CA 1
ATOM 731 C C . GLY A 1 95 ? -12.475 -12.559 8.010 1.00 87.44 95 GLY A C 1
ATOM 732 O O . GLY A 1 95 ? -12.511 -12.092 9.150 1.00 87.44 95 GLY A O 1
ATOM 733 N N . ALA A 1 96 ? -12.306 -11.803 6.922 1.00 88.25 96 ALA A N 1
ATOM 734 C CA . ALA A 1 96 ? -12.137 -10.362 6.978 1.00 88.25 96 ALA A CA 1
ATOM 735 C C . ALA A 1 96 ? -13.452 -9.595 6.865 1.00 88.25 96 ALA A C 1
ATOM 737 O O . ALA A 1 96 ? -14.291 -9.922 6.032 1.00 88.25 96 ALA A O 1
ATOM 738 N N . ILE A 1 97 ? -13.583 -8.514 7.637 1.00 87.50 97 ILE A N 1
ATOM 739 C CA . ILE A 1 97 ? -14.759 -7.621 7.581 1.00 87.50 97 ILE A CA 1
ATOM 740 C C . ILE A 1 97 ? -14.764 -6.694 6.358 1.00 87.50 97 ILE A C 1
ATOM 742 O O . ILE A 1 97 ? -15.781 -6.092 6.038 1.00 87.50 97 ILE A O 1
ATOM 746 N N . GLY A 1 98 ? -13.624 -6.561 5.681 1.00 87.88 98 GLY A N 1
ATOM 747 C CA . GLY A 1 98 ? -13.454 -5.708 4.514 1.00 87.88 98 GLY A CA 1
ATOM 748 C C . GLY A 1 98 ? -12.036 -5.788 3.961 1.00 87.88 98 GLY A C 1
ATOM 749 O O . GLY A 1 98 ? -11.138 -6.359 4.594 1.00 87.88 98 GLY A O 1
ATOM 750 N N . GLY A 1 99 ? -11.850 -5.217 2.773 1.00 90.75 99 GLY A N 1
ATOM 751 C CA . GLY A 1 99 ? -10.563 -5.193 2.096 1.00 90.75 99 GLY A CA 1
ATOM 752 C C . GLY A 1 99 ? -10.520 -4.261 0.893 1.00 90.75 99 GLY A C 1
ATOM 753 O O . GLY A 1 99 ? -11.542 -3.788 0.401 1.00 90.75 99 GLY A O 1
ATOM 754 N N . LEU A 1 100 ? -9.301 -3.996 0.438 1.00 92.19 100 LEU A N 1
ATOM 755 C CA . LEU A 1 100 ? -8.971 -3.086 -0.654 1.00 92.19 100 LEU A CA 1
ATOM 756 C C . LEU A 1 100 ? -7.804 -3.671 -1.439 1.00 92.19 100 LEU A C 1
ATOM 758 O O . LEU A 1 100 ? -6.854 -4.140 -0.815 1.00 92.19 100 LEU A O 1
ATOM 762 N N . ASN A 1 101 ? -7.818 -3.530 -2.768 1.00 87.50 101 ASN A N 1
ATOM 763 C CA . ASN A 1 101 ? -6.656 -3.813 -3.603 1.00 87.50 101 ASN A CA 1
ATOM 764 C C . ASN A 1 101 ? -5.431 -2.980 -3.173 1.00 87.50 101 ASN A C 1
ATOM 766 O O . ASN A 1 101 ? -5.413 -1.765 -3.332 1.00 87.50 101 ASN A O 1
ATOM 770 N N . GLY A 1 102 ? -4.394 -3.633 -2.642 1.00 85.44 102 GLY A N 1
ATOM 771 C CA . GLY A 1 102 ? -3.215 -2.929 -2.111 1.00 85.44 102 GLY A CA 1
ATOM 772 C C . GLY A 1 102 ? -2.176 -2.487 -3.158 1.00 85.44 102 GLY A C 1
ATOM 773 O O . GLY A 1 102 ? -2.106 -1.324 -3.539 1.00 85.44 102 GLY A O 1
ATOM 774 N N . GLY A 1 103 ? -1.293 -3.404 -3.558 1.00 89.31 103 GLY A N 1
ATOM 775 C CA . GLY A 1 103 ? -0.121 -3.131 -4.402 1.00 89.31 103 GLY A CA 1
ATOM 776 C C . GLY A 1 103 ? -0.362 -3.193 -5.907 1.00 89.31 103 GLY A C 1
ATOM 777 O O . GLY A 1 103 ? -1.485 -3.380 -6.370 1.00 89.31 103 GLY A O 1
ATOM 778 N N . TYR A 1 104 ? 0.722 -3.043 -6.673 1.00 89.62 104 TYR A N 1
ATOM 779 C CA . TYR A 1 104 ? 0.683 -3.041 -8.137 1.00 89.62 104 TYR A CA 1
ATOM 780 C C . TYR A 1 104 ? 1.003 -4.385 -8.792 1.00 89.62 104 TYR A C 1
ATOM 782 O O . TYR A 1 104 ? 1.832 -5.172 -8.331 1.00 89.62 104 TYR A O 1
ATOM 790 N N . PHE A 1 105 ? 0.313 -4.553 -9.920 1.00 88.56 105 PHE A N 1
ATOM 791 C CA . PHE A 1 105 ? 0.219 -5.686 -10.840 1.00 88.56 105 PHE A CA 1
ATOM 792 C C . PHE A 1 105 ? 1.208 -5.728 -11.989 1.00 88.56 105 PHE A C 1
ATOM 794 O O . PHE A 1 105 ? 1.251 -4.745 -12.718 1.00 88.56 105 PHE A O 1
ATOM 801 N N . GLY A 1 106 ? 1.925 -6.827 -12.218 1.00 87.94 106 GLY A N 1
ATOM 802 C CA . GLY A 1 106 ? 2.581 -7.073 -13.498 1.00 87.94 106 GLY A CA 1
ATOM 803 C C . GLY A 1 106 ? 1.850 -8.125 -14.330 1.00 87.94 106 GLY A C 1
ATOM 804 O O . GLY A 1 106 ? 0.624 -8.235 -14.286 1.00 87.94 106 GLY A O 1
ATOM 805 N N . VAL A 1 107 ? 2.623 -8.898 -15.091 1.00 90.12 107 VAL A N 1
ATOM 806 C CA . VAL A 1 107 ? 2.091 -9.904 -16.018 1.00 90.12 107 VAL A CA 1
ATOM 807 C C . VAL A 1 107 ? 1.415 -11.074 -15.293 1.00 90.12 107 VAL A C 1
ATOM 809 O O . VAL A 1 107 ? 1.723 -11.389 -14.138 1.00 90.12 107 VAL A O 1
ATOM 812 N N . THR A 1 108 ? 0.494 -11.717 -16.002 1.00 91.69 108 THR A N 1
ATOM 813 C CA . THR A 1 108 ? -0.173 -12.955 -15.589 1.00 91.69 108 THR A CA 1
ATOM 814 C C . THR A 1 108 ? 0.684 -14.155 -16.001 1.00 91.69 108 THR A C 1
ATOM 816 O O . THR A 1 108 ? 1.278 -14.140 -17.077 1.00 91.69 108 THR A O 1
ATOM 819 N N . TYR A 1 109 ? 0.782 -15.161 -15.133 1.00 88.88 109 TYR A N 1
ATOM 820 C CA . TYR A 1 109 ? 1.700 -16.302 -15.266 1.00 88.88 109 TYR A CA 1
ATOM 821 C C . TYR A 1 109 ? 1.018 -17.622 -15.636 1.00 88.88 109 TYR A C 1
ATOM 823 O O . TYR A 1 109 ? 1.688 -18.636 -15.806 1.00 88.88 109 TYR A O 1
ATOM 831 N N . ASP A 1 110 ? -0.301 -17.609 -15.756 1.00 84.75 110 ASP A N 1
ATOM 832 C CA . ASP A 1 110 ? -1.124 -18.733 -16.165 1.00 84.75 110 ASP A CA 1
ATOM 833 C C . ASP A 1 110 ? -2.269 -18.260 -17.068 1.00 84.75 110 ASP A C 1
ATOM 835 O O . ASP A 1 110 ? -2.621 -17.081 -17.108 1.00 84.75 110 ASP A O 1
ATOM 839 N N . GLU A 1 111 ? -2.857 -19.187 -17.819 1.00 83.50 111 GLU A N 1
ATOM 840 C CA . GLU A 1 111 ? -3.924 -18.862 -18.774 1.00 83.50 111 GLU A CA 1
ATOM 841 C C . GLU A 1 111 ? -5.221 -18.433 -18.077 1.00 83.50 111 GLU A C 1
ATOM 843 O O . GLU A 1 111 ? -5.979 -17.623 -18.603 1.00 83.50 111 GLU A O 1
ATOM 848 N N . ILE A 1 112 ? -5.455 -18.946 -16.867 1.00 81.38 112 ILE A N 1
ATOM 849 C CA . ILE A 1 112 ? -6.685 -18.721 -16.099 1.00 81.38 112 ILE A CA 1
ATOM 850 C C . ILE A 1 112 ? -6.621 -17.501 -15.170 1.00 81.38 112 ILE A C 1
ATOM 852 O O . ILE A 1 112 ? -7.601 -17.191 -14.498 1.00 81.38 112 ILE A O 1
ATOM 856 N N . GLY A 1 113 ? -5.488 -16.796 -15.103 1.00 83.38 113 GLY A N 1
ATOM 857 C CA . GLY A 1 113 ? -5.374 -15.568 -14.318 1.00 83.38 113 GLY A CA 1
ATOM 858 C C . GLY A 1 113 ? -5.160 -15.743 -12.816 1.00 83.38 113 GLY A C 1
ATOM 859 O O . GLY A 1 113 ? -5.197 -14.738 -12.101 1.00 83.38 113 GLY A O 1
ATOM 860 N N . SER A 1 114 ? -4.922 -16.967 -12.334 1.00 87.75 114 SER A N 1
ATOM 861 C CA . SER A 1 114 ? -4.767 -17.275 -10.907 1.00 87.75 114 SER A CA 1
ATOM 862 C C . SER A 1 114 ? -3.373 -16.946 -10.366 1.00 87.75 114 SER A C 1
ATOM 864 O O . SER A 1 114 ? -3.159 -16.975 -9.155 1.00 87.75 114 SER A O 1
ATOM 866 N N . ARG A 1 115 ? -2.417 -16.587 -11.233 1.00 90.88 115 ARG A N 1
ATOM 867 C CA . ARG A 1 115 ? -1.031 -16.273 -10.857 1.00 90.88 115 ARG A CA 1
ATOM 868 C C . ARG A 1 115 ? -0.588 -14.947 -11.460 1.00 90.88 115 ARG A C 1
ATOM 870 O O . ARG A 1 115 ? -0.620 -14.765 -12.676 1.00 90.88 115 ARG A O 1
ATOM 877 N N . LYS A 1 116 ? -0.113 -14.015 -10.628 1.00 92.62 116 LYS A N 1
ATOM 878 C CA . LYS A 1 116 ? 0.306 -12.677 -11.086 1.00 92.62 116 LYS A CA 1
ATOM 879 C C . LYS A 1 116 ? 1.622 -12.219 -10.471 1.00 92.62 116 LYS A C 1
ATOM 881 O O . LYS A 1 116 ? 1.939 -12.529 -9.321 1.00 92.62 116 LYS A O 1
ATOM 886 N N . GLN A 1 117 ? 2.380 -11.450 -11.251 1.00 93.81 117 GLN A N 1
ATOM 887 C CA . GLN A 1 117 ? 3.611 -10.804 -10.804 1.00 93.81 117 GLN A CA 1
ATOM 888 C C . GLN A 1 117 ? 3.325 -9.777 -9.709 1.00 93.81 117 GLN A C 1
ATOM 890 O O . GLN A 1 117 ? 2.626 -8.804 -9.954 1.00 93.81 117 GLN A O 1
ATOM 895 N N . ILE A 1 118 ? 3.954 -9.912 -8.550 1.00 94.06 118 ILE A N 1
ATOM 896 C CA . ILE A 1 118 ? 3.981 -8.884 -7.511 1.00 94.06 118 ILE A CA 1
ATOM 897 C C . ILE A 1 118 ? 5.004 -7.820 -7.913 1.00 94.06 118 ILE A C 1
ATOM 899 O O . ILE A 1 118 ? 6.192 -8.116 -8.076 1.00 94.06 118 ILE A O 1
ATOM 903 N N . VAL A 1 119 ? 4.554 -6.575 -8.084 1.00 91.75 119 VAL A N 1
ATOM 904 C CA . VAL A 1 119 ? 5.435 -5.450 -8.406 1.00 91.75 119 VAL A CA 1
ATOM 905 C C . VAL A 1 119 ? 5.823 -4.733 -7.120 1.00 91.75 119 VAL A C 1
ATOM 907 O O . VAL A 1 119 ? 4.964 -4.229 -6.403 1.00 91.75 119 VAL A O 1
ATOM 910 N N . GLN A 1 120 ? 7.134 -4.613 -6.893 1.00 93.69 120 GLN A N 1
ATOM 911 C CA . GLN A 1 120 ? 7.740 -3.935 -5.741 1.00 93.69 120 GLN A CA 1
ATOM 912 C C . GLN A 1 120 ? 7.552 -4.676 -4.398 1.00 93.69 120 GLN A C 1
ATOM 914 O O . GLN A 1 120 ? 7.365 -5.893 -4.376 1.00 93.69 120 GLN A O 1
ATOM 919 N N . LEU A 1 121 ? 7.765 -3.975 -3.279 1.00 96.94 121 LEU A N 1
ATOM 920 C CA . LEU A 1 121 ? 7.824 -4.544 -1.932 1.00 96.94 121 LEU A CA 1
ATOM 921 C C . LEU A 1 121 ? 6.504 -5.226 -1.535 1.00 96.94 121 LEU A C 1
ATOM 923 O O . LEU A 1 121 ? 5.437 -4.630 -1.633 1.00 96.94 121 LEU A O 1
ATOM 927 N N . ALA A 1 122 ? 6.593 -6.435 -0.991 1.00 97.00 122 ALA A N 1
ATOM 928 C CA . ALA A 1 122 ? 5.528 -7.101 -0.255 1.00 97.00 122 ALA A CA 1
ATOM 929 C C . ALA A 1 122 ? 6.118 -7.851 0.946 1.00 97.00 122 ALA A C 1
ATOM 931 O O . ALA A 1 122 ? 7.095 -8.601 0.822 1.00 97.00 122 ALA A O 1
ATOM 932 N N . VAL A 1 123 ? 5.512 -7.652 2.114 1.00 97.56 123 VAL A N 1
ATOM 933 C CA . VAL A 1 123 ? 5.895 -8.261 3.390 1.00 97.56 123 VAL A CA 1
ATOM 934 C C . VAL A 1 123 ? 4.660 -8.891 4.009 1.00 97.56 123 VAL A C 1
ATOM 936 O O . VAL A 1 123 ? 3.632 -8.232 4.154 1.00 97.56 123 VAL A O 1
ATOM 939 N N . VAL A 1 124 ? 4.771 -10.160 4.391 1.00 96.25 124 VAL A N 1
ATOM 940 C CA . VAL A 1 124 ? 3.693 -10.925 5.024 1.00 96.25 124 VAL A CA 1
ATOM 941 C C . VAL A 1 124 ? 4.257 -11.611 6.258 1.00 96.25 124 VAL A C 1
ATOM 943 O O . VAL A 1 124 ? 5.250 -12.333 6.167 1.00 96.25 124 VAL A O 1
ATOM 946 N N . ASN A 1 125 ? 3.638 -11.394 7.420 1.00 95.62 125 ASN A N 1
ATOM 947 C CA . ASN A 1 125 ? 4.071 -11.970 8.698 1.00 95.62 125 ASN A CA 1
ATOM 948 C C . ASN A 1 125 ? 5.565 -11.741 9.017 1.00 95.62 125 ASN A C 1
ATOM 950 O O . ASN A 1 125 ? 6.260 -12.635 9.490 1.00 95.62 125 ASN A O 1
ATOM 954 N N . GLY A 1 126 ? 6.071 -10.541 8.731 1.00 96.06 126 GLY A N 1
ATOM 955 C CA . GLY A 1 126 ? 7.463 -10.137 8.955 1.00 96.06 126 GLY A CA 1
ATOM 956 C C . GLY A 1 126 ? 8.458 -10.705 7.938 1.00 96.06 126 GLY A C 1
ATOM 957 O O . GLY A 1 126 ? 9.652 -10.425 8.030 1.00 96.06 126 GLY A O 1
ATOM 958 N N . LYS A 1 127 ? 7.990 -11.482 6.954 1.00 97.06 127 LYS A N 1
ATOM 959 C CA . LYS A 1 127 ? 8.813 -12.040 5.881 1.00 97.06 127 LYS A CA 1
ATOM 960 C C . LYS A 1 127 ? 8.658 -11.214 4.612 1.00 97.06 127 LYS A C 1
ATOM 962 O O . LYS A 1 127 ? 7.544 -11.001 4.137 1.00 97.06 127 LYS A O 1
ATOM 967 N N . VAL A 1 128 ? 9.778 -10.804 4.026 1.00 97.56 128 VAL A N 1
ATOM 968 C CA . VAL A 1 128 ? 9.813 -10.188 2.698 1.00 97.56 128 VAL A CA 1
ATOM 969 C C . VAL A 1 128 ? 9.522 -11.279 1.668 1.00 97.56 128 VAL A C 1
ATOM 971 O O . VAL A 1 128 ? 10.339 -12.175 1.453 1.00 97.56 128 VAL A O 1
ATOM 974 N N . VAL A 1 129 ? 8.342 -11.217 1.048 1.00 96.44 129 VAL A N 1
ATOM 975 C CA . VAL A 1 129 ? 7.922 -12.160 -0.003 1.00 96.44 129 VAL A CA 1
ATOM 976 C C . VAL A 1 129 ? 8.202 -11.613 -1.403 1.00 96.44 129 VAL A C 1
ATOM 978 O O . VAL A 1 129 ? 8.457 -12.391 -2.314 1.00 96.44 129 VAL A O 1
ATOM 981 N N . ALA A 1 130 ? 8.254 -10.286 -1.550 1.00 96.62 130 ALA A N 1
ATOM 982 C CA . ALA A 1 130 ? 8.821 -9.598 -2.704 1.00 96.62 130 ALA A CA 1
ATOM 983 C C . ALA A 1 130 ? 9.639 -8.394 -2.194 1.00 96.62 130 ALA A C 1
ATOM 985 O O . ALA A 1 130 ? 9.095 -7.560 -1.478 1.00 96.62 130 ALA A O 1
ATOM 986 N N . PRO A 1 131 ? 10.946 -8.284 -2.481 1.00 95.88 131 PRO A N 1
ATOM 987 C CA . PRO A 1 131 ? 11.790 -7.218 -1.940 1.00 95.88 131 PRO A CA 1
ATOM 988 C C . PRO A 1 131 ? 11.527 -5.850 -2.577 1.00 95.88 131 PRO A C 1
ATOM 990 O O . PRO A 1 131 ? 11.739 -4.825 -1.935 1.00 95.88 131 PRO A O 1
ATOM 993 N N . GLY A 1 132 ? 11.074 -5.813 -3.830 1.00 92.19 132 GLY A N 1
ATOM 994 C CA . GLY A 1 132 ? 11.143 -4.598 -4.635 1.00 92.19 132 GLY A CA 1
ATOM 995 C C . GLY A 1 132 ? 12.580 -4.115 -4.854 1.00 92.19 132 GLY A C 1
ATOM 996 O O . GLY A 1 132 ? 13.550 -4.780 -4.486 1.00 92.19 132 GLY A O 1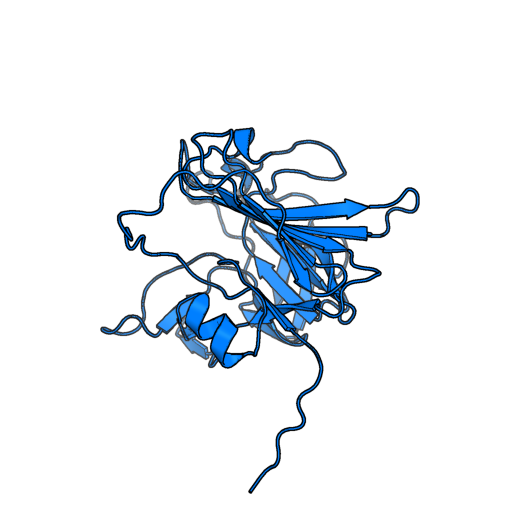
ATOM 997 N N . SER A 1 133 ? 12.713 -2.966 -5.501 1.00 89.94 133 SER A N 1
ATOM 998 C CA . SER A 1 133 ? 14.002 -2.337 -5.787 1.00 89.94 133 SER A CA 1
ATOM 999 C C . SER A 1 133 ? 13.817 -0.867 -6.125 1.00 89.94 133 SER A C 1
ATOM 1001 O O . SER A 1 133 ? 12.802 -0.469 -6.708 1.00 89.94 133 SER A O 1
ATOM 1003 N N . ASP A 1 134 ? 14.850 -0.071 -5.865 1.00 89.06 134 ASP A N 1
ATOM 1004 C CA . ASP A 1 134 ? 14.996 1.173 -6.598 1.00 89.06 134 ASP A CA 1
ATOM 1005 C C . ASP A 1 134 ? 15.292 0.837 -8.069 1.00 89.06 134 ASP A C 1
ATOM 1007 O O . ASP A 1 134 ? 16.120 -0.006 -8.412 1.00 89.06 134 ASP A O 1
ATOM 1011 N N . THR A 1 135 ? 14.501 1.403 -8.964 1.00 89.50 135 THR A N 1
ATOM 1012 C CA . THR A 1 135 ? 14.450 1.017 -10.372 1.00 89.50 135 THR A CA 1
ATOM 1013 C C . THR A 1 135 ? 15.099 2.118 -11.202 1.00 89.50 135 THR A C 1
ATOM 1015 O O . THR A 1 135 ? 14.787 3.291 -10.979 1.00 89.50 135 THR A O 1
ATOM 1018 N N . PRO A 1 136 ? 16.007 1.793 -12.141 1.00 87.50 136 PRO A N 1
ATOM 1019 C CA . PRO A 1 136 ? 16.500 2.772 -13.101 1.00 87.50 136 PRO A CA 1
ATOM 1020 C C . PRO A 1 136 ? 15.341 3.391 -13.887 1.00 87.50 136 PRO A C 1
ATOM 1022 O O . PRO A 1 136 ? 14.439 2.690 -14.345 1.00 87.50 136 PRO A O 1
ATOM 1025 N N . SER A 1 137 ? 15.369 4.706 -14.060 1.00 84.19 137 SER A N 1
ATOM 1026 C CA . SER A 1 137 ? 14.416 5.407 -14.913 1.00 84.19 137 SER A CA 1
ATOM 1027 C C . SER A 1 137 ? 14.758 5.160 -16.382 1.00 84.19 137 SER A C 1
ATOM 1029 O O . SER A 1 137 ? 15.855 5.479 -16.832 1.00 84.19 137 SER A O 1
ATOM 1031 N N . SER A 1 138 ? 13.801 4.639 -17.153 1.00 82.62 138 SER A N 1
ATOM 1032 C CA . SER A 1 138 ? 13.925 4.552 -18.616 1.00 82.62 138 SER A CA 1
ATOM 1033 C C . SER A 1 138 ? 13.740 5.905 -19.309 1.00 82.62 138 SER A C 1
ATOM 1035 O O . SER A 1 138 ? 14.157 6.067 -20.450 1.00 82.62 138 SER A O 1
ATOM 1037 N N . ARG A 1 139 ? 13.114 6.879 -18.630 1.00 80.38 139 ARG A N 1
ATOM 1038 C CA . ARG A 1 139 ? 12.841 8.226 -19.163 1.00 80.38 139 ARG A CA 1
ATOM 1039 C C . ARG A 1 139 ? 13.958 9.225 -18.882 1.00 80.38 139 ARG A C 1
ATOM 1041 O O . ARG A 1 139 ? 14.168 10.129 -19.680 1.00 80.38 139 ARG A O 1
ATOM 1048 N N . THR A 1 140 ? 14.655 9.060 -17.761 1.00 83.31 140 THR A N 1
ATOM 1049 C CA . THR A 1 140 ? 15.727 9.964 -17.332 1.00 83.31 140 THR A CA 1
ATOM 1050 C C . THR A 1 140 ? 16.962 9.137 -16.989 1.00 83.31 140 THR A C 1
ATOM 1052 O O . THR A 1 140 ? 17.064 8.640 -15.864 1.00 83.31 140 THR A O 1
ATOM 1055 N N . PRO A 1 141 ? 17.882 8.929 -17.948 1.00 87.00 141 PRO A N 1
ATOM 1056 C CA . PRO A 1 141 ? 19.097 8.158 -17.713 1.00 87.00 141 PRO A CA 1
ATOM 1057 C C . PRO A 1 141 ? 19.862 8.666 -16.483 1.00 87.00 141 PRO A C 1
ATOM 1059 O O . PRO A 1 141 ? 20.042 9.867 -16.311 1.00 87.00 141 PRO A O 1
ATOM 1062 N N . GLY A 1 142 ? 20.292 7.750 -15.613 1.00 86.12 142 GLY A N 1
ATOM 1063 C CA . GLY A 1 142 ? 21.006 8.072 -14.371 1.00 86.12 142 GLY A CA 1
ATOM 1064 C C . GLY A 1 142 ? 20.116 8.306 -13.145 1.00 86.12 142 GLY A C 1
ATOM 1065 O O . GLY A 1 142 ? 20.607 8.192 -12.025 1.00 86.12 142 GLY A O 1
ATOM 1066 N N . GLU A 1 143 ? 18.811 8.542 -13.316 1.00 90.62 143 GLU A N 1
ATOM 1067 C CA . GLU A 1 143 ? 17.885 8.627 -12.182 1.00 90.62 143 GLU A CA 1
ATOM 1068 C C . GLU A 1 143 ? 17.378 7.249 -11.756 1.00 90.62 143 GLU A C 1
ATOM 1070 O O . GLU A 1 143 ? 17.103 6.369 -12.578 1.00 90.62 143 GLU A O 1
ATOM 1075 N N . ARG A 1 144 ? 17.182 7.082 -10.448 1.00 93.81 144 ARG A N 1
ATOM 1076 C CA . ARG A 1 144 ? 16.524 5.910 -9.860 1.00 93.81 144 ARG A CA 1
ATOM 1077 C C . ARG A 1 144 ? 15.265 6.343 -9.131 1.00 93.81 144 ARG A C 1
ATOM 1079 O O . ARG A 1 144 ? 15.222 7.441 -8.579 1.00 93.81 144 ARG A O 1
ATOM 1086 N N . TYR A 1 145 ? 14.260 5.480 -9.111 1.00 94.06 145 TYR A N 1
ATOM 1087 C CA . TYR A 1 145 ? 13.020 5.733 -8.387 1.00 94.06 145 TYR A CA 1
ATOM 1088 C C . TYR A 1 145 ? 12.579 4.520 -7.578 1.00 94.06 145 TYR A C 1
ATOM 1090 O O . TYR A 1 145 ? 12.905 3.385 -7.919 1.00 94.06 145 TYR A O 1
ATOM 1098 N N . LEU A 1 146 ? 11.797 4.736 -6.530 1.00 94.81 146 LEU A N 1
ATOM 1099 C CA . LEU A 1 146 ? 11.120 3.660 -5.816 1.00 94.81 146 LEU A CA 1
ATOM 1100 C C . LEU A 1 146 ? 9.710 4.089 -5.414 1.00 94.81 146 LEU A C 1
ATOM 1102 O O . LEU A 1 146 ? 9.392 5.276 -5.418 1.00 94.81 146 LEU A O 1
ATOM 1106 N N . ARG A 1 147 ? 8.862 3.114 -5.086 1.00 93.69 147 ARG A N 1
ATOM 1107 C CA . ARG A 1 147 ? 7.461 3.363 -4.736 1.00 93.69 147 ARG A CA 1
ATOM 1108 C C . ARG A 1 147 ? 7.259 3.510 -3.236 1.00 93.69 147 ARG A C 1
ATOM 1110 O O . ARG A 1 147 ? 7.943 2.882 -2.428 1.00 93.69 147 ARG A O 1
ATOM 1117 N N . SER A 1 148 ? 6.297 4.340 -2.872 1.00 96.19 148 SER A N 1
ATOM 1118 C CA . SER A 1 148 ? 5.770 4.381 -1.517 1.00 96.19 148 SER A CA 1
ATOM 1119 C C . SER A 1 148 ? 5.094 3.056 -1.164 1.00 96.19 148 SER A C 1
ATOM 1121 O O . SER A 1 148 ? 4.621 2.307 -2.020 1.00 96.19 148 SER A O 1
ATOM 1123 N N . ALA A 1 149 ? 5.102 2.744 0.122 1.00 97.31 149 ALA A N 1
ATOM 1124 C CA . ALA A 1 149 ? 4.527 1.549 0.697 1.00 97.31 149 ALA A CA 1
ATOM 1125 C C . ALA A 1 149 ? 3.770 1.915 1.970 1.00 97.31 149 ALA A C 1
ATOM 1127 O O . ALA A 1 149 ? 4.217 2.766 2.744 1.00 97.31 149 ALA A O 1
ATOM 1128 N N . ILE A 1 150 ? 2.653 1.232 2.191 1.00 97.62 150 ILE A N 1
ATOM 1129 C CA . ILE A 1 150 ? 1.987 1.168 3.490 1.00 97.62 150 ILE A CA 1
ATOM 1130 C C . ILE A 1 150 ? 2.501 -0.072 4.218 1.00 97.62 150 ILE A C 1
ATOM 1132 O O . ILE A 1 150 ? 2.585 -1.157 3.636 1.00 97.62 150 ILE A O 1
ATOM 1136 N N . GLY A 1 151 ? 2.879 0.099 5.478 1.00 97.31 151 GLY A N 1
ATOM 1137 C CA . GLY A 1 151 ? 3.286 -0.970 6.375 1.00 97.31 151 GLY A CA 1
ATOM 1138 C C . GLY A 1 151 ? 2.457 -0.963 7.650 1.00 97.31 151 GLY A C 1
ATOM 1139 O O . GLY A 1 151 ? 1.960 0.079 8.065 1.00 97.31 151 GLY A O 1
ATOM 1140 N N . PHE A 1 152 ? 2.339 -2.130 8.273 1.00 97.06 152 PHE A N 1
ATOM 1141 C CA . PHE A 1 152 ? 1.663 -2.339 9.543 1.00 97.06 152 PHE A CA 1
ATOM 1142 C C . PHE A 1 152 ? 2.575 -3.099 10.499 1.00 97.06 152 PHE A C 1
ATOM 1144 O O . PHE A 1 152 ? 3.163 -4.138 10.157 1.00 97.06 152 PHE A O 1
ATOM 1151 N N . TYR A 1 153 ? 2.681 -2.582 11.715 1.00 96.25 153 TYR A N 1
ATOM 1152 C CA . TYR A 1 153 ? 3.310 -3.272 12.832 1.00 96.25 153 TYR A CA 1
ATOM 1153 C C . TYR A 1 153 ? 2.423 -4.426 13.327 1.00 96.25 153 TYR A C 1
ATOM 1155 O O . TYR A 1 153 ? 1.284 -4.602 12.897 1.00 96.25 153 TYR A O 1
ATOM 1163 N N . ALA A 1 154 ? 2.953 -5.260 14.226 1.00 93.00 154 ALA A N 1
ATOM 1164 C CA . ALA A 1 154 ? 2.214 -6.409 14.757 1.00 93.00 154 ALA A CA 1
ATOM 1165 C C . ALA A 1 154 ? 0.937 -6.022 15.527 1.00 93.00 154 ALA A C 1
ATOM 1167 O O . ALA A 1 154 ? 0.018 -6.831 15.601 1.00 93.00 154 ALA A O 1
ATOM 1168 N N . ASP A 1 155 ? 0.888 -4.809 16.078 1.00 91.75 155 ASP A N 1
ATOM 1169 C CA . ASP A 1 155 ? -0.270 -4.244 16.776 1.00 91.75 155 ASP A CA 1
ATOM 1170 C C . ASP A 1 155 ? -1.279 -3.558 15.835 1.00 91.75 155 ASP A C 1
ATOM 1172 O O . ASP A 1 155 ? -2.309 -3.079 16.302 1.00 91.75 155 ASP A O 1
ATOM 1176 N N . GLY A 1 156 ? -1.008 -3.541 14.523 1.00 91.31 156 GLY A N 1
ATOM 1177 C CA . GLY A 1 156 ? -1.824 -2.894 13.493 1.00 91.31 156 GLY A CA 1
ATOM 1178 C C . GLY A 1 156 ? -1.507 -1.423 13.245 1.00 91.31 156 GLY A C 1
ATOM 1179 O O . GLY A 1 156 ? -2.127 -0.835 12.363 1.00 91.31 156 GLY A O 1
ATOM 1180 N N . THR A 1 157 ? -0.545 -0.833 13.962 1.00 95.25 157 THR A N 1
ATOM 1181 C CA . THR A 1 157 ? -0.146 0.564 13.749 1.00 95.25 157 THR A CA 1
ATOM 1182 C C . THR A 1 157 ? 0.337 0.759 12.301 1.00 95.25 157 THR A C 1
ATOM 1184 O O . THR A 1 157 ? 1.229 0.018 11.873 1.00 95.25 157 THR A O 1
ATOM 1187 N N . PRO A 1 158 ? -0.219 1.717 11.534 1.00 96.75 158 PRO A N 1
ATOM 1188 C CA . PRO A 1 158 ? 0.199 1.993 10.163 1.00 96.75 158 PRO A CA 1
ATOM 1189 C C . PRO A 1 158 ? 1.432 2.909 10.094 1.00 96.75 158 PRO A C 1
ATOM 1191 O O . PRO A 1 158 ? 1.631 3.789 10.928 1.00 96.75 158 PRO A O 1
ATOM 1194 N N . GLU A 1 159 ? 2.240 2.753 9.046 1.00 96.62 159 GLU A N 1
ATOM 1195 C CA . GLU A 1 159 ? 3.273 3.717 8.646 1.00 96.62 159 GLU A CA 1
ATOM 1196 C C . GLU A 1 159 ? 3.377 3.761 7.116 1.00 96.62 159 GLU A C 1
ATOM 1198 O O . GLU A 1 159 ? 3.389 2.722 6.458 1.00 96.62 159 GLU A O 1
ATOM 1203 N N . ILE A 1 160 ? 3.471 4.962 6.534 1.00 96.81 160 ILE A N 1
ATOM 1204 C CA . ILE A 1 160 ? 3.698 5.140 5.090 1.00 96.81 160 ILE A CA 1
ATOM 1205 C C . ILE A 1 160 ? 5.118 5.651 4.851 1.00 96.81 160 ILE A C 1
ATOM 1207 O O . ILE A 1 160 ? 5.498 6.746 5.289 1.00 96.81 160 ILE A O 1
ATOM 1211 N N . ALA A 1 161 ? 5.888 4.885 4.083 1.00 96.44 161 ALA A N 1
ATOM 1212 C CA . ALA A 1 161 ? 7.275 5.187 3.763 1.00 96.44 161 ALA A CA 1
ATOM 1213 C C . ALA A 1 161 ? 7.607 4.844 2.310 1.00 96.44 161 ALA A C 1
ATOM 1215 O O . ALA A 1 161 ? 7.017 3.960 1.703 1.00 96.44 161 ALA A O 1
ATOM 1216 N N . TRP A 1 162 ? 8.611 5.515 1.755 1.00 97.31 162 TRP A N 1
ATOM 1217 C CA . TRP A 1 162 ? 9.334 4.997 0.595 1.00 97.31 162 TRP A CA 1
ATOM 1218 C C . TRP A 1 162 ? 10.218 3.865 1.090 1.00 97.31 162 TRP A C 1
ATOM 1220 O O . TRP A 1 162 ? 11.054 4.102 1.965 1.00 97.31 162 TRP A O 1
ATOM 1230 N N . ALA A 1 163 ? 10.007 2.644 0.599 1.00 97.06 163 ALA A N 1
ATOM 1231 C CA . ALA A 1 163 ? 10.651 1.473 1.173 1.00 97.06 163 ALA A CA 1
ATOM 1232 C C . ALA A 1 163 ? 10.959 0.368 0.165 1.00 97.06 163 ALA A C 1
ATOM 1234 O O . ALA A 1 163 ? 10.241 0.154 -0.808 1.00 97.06 163 ALA A O 1
ATOM 1235 N N . THR A 1 164 ? 12.020 -0.377 0.465 1.00 96.88 164 THR A N 1
ATOM 1236 C CA . THR A 1 164 ? 12.394 -1.623 -0.211 1.00 96.88 164 THR A CA 1
ATOM 1237 C C . THR A 1 164 ? 12.816 -2.658 0.828 1.00 96.88 164 THR A C 1
ATOM 1239 O O . THR A 1 164 ? 13.077 -2.343 1.993 1.00 96.88 164 THR A O 1
ATOM 1242 N N . GLY A 1 165 ? 12.862 -3.913 0.407 1.00 96.19 165 GLY A N 1
ATOM 1243 C CA . GLY A 1 165 ? 13.251 -5.061 1.205 1.00 96.19 165 GLY A CA 1
ATOM 1244 C C . GLY A 1 165 ? 14.418 -5.815 0.583 1.00 96.19 165 GLY A C 1
ATOM 1245 O O . GLY A 1 165 ? 14.911 -5.505 -0.498 1.00 96.19 165 GLY A O 1
ATOM 1246 N N . THR A 1 166 ? 14.851 -6.865 1.268 1.00 94.44 166 THR A N 1
ATOM 1247 C CA . THR A 1 166 ? 15.835 -7.825 0.765 1.00 94.44 166 THR A CA 1
ATOM 1248 C C . THR A 1 166 ? 15.353 -9.236 1.065 1.00 94.44 166 THR A C 1
ATOM 1250 O O . THR A 1 166 ? 14.575 -9.452 1.993 1.00 94.44 166 THR A O 1
ATOM 1253 N N . VAL A 1 167 ? 15.882 -10.226 0.347 1.00 90.12 167 VAL A N 1
ATOM 1254 C CA . VAL A 1 167 ? 15.591 -11.650 0.603 1.00 90.12 167 VAL A CA 1
ATOM 1255 C C . VAL A 1 167 ? 16.041 -12.133 1.992 1.00 90.12 167 VAL A C 1
ATOM 1257 O O . VAL A 1 167 ? 15.632 -13.200 2.432 1.00 90.12 167 VAL A O 1
ATOM 1260 N N . LYS A 1 168 ? 16.858 -11.343 2.704 1.00 93.50 168 LYS A N 1
ATOM 1261 C CA . LYS A 1 168 ? 17.274 -11.586 4.096 1.00 93.50 168 LYS A CA 1
ATOM 1262 C C . LYS A 1 168 ? 16.328 -10.938 5.121 1.00 93.50 168 LYS A C 1
ATOM 1264 O O . LYS A 1 168 ? 16.704 -10.779 6.275 1.00 93.50 168 LYS A O 1
ATOM 1269 N N . ASN A 1 169 ? 15.130 -10.523 4.700 1.00 94.56 169 ASN A N 1
ATOM 1270 C CA . ASN A 1 169 ? 14.124 -9.842 5.523 1.00 94.56 169 ASN A CA 1
ATOM 1271 C C . ASN A 1 169 ? 14.579 -8.499 6.124 1.00 94.56 169 ASN A C 1
ATOM 1273 O O . ASN A 1 169 ? 14.040 -8.044 7.128 1.00 94.56 169 ASN A O 1
ATOM 1277 N N . VAL A 1 170 ? 15.556 -7.833 5.502 1.00 94.69 170 VAL A N 1
ATOM 1278 C CA . VAL A 1 170 ? 15.929 -6.459 5.873 1.00 94.69 170 VAL A CA 1
ATOM 1279 C C . VAL A 1 170 ? 15.090 -5.487 5.058 1.00 94.69 170 VAL A C 1
ATOM 1281 O O . VAL A 1 170 ? 15.180 -5.514 3.832 1.00 94.69 170 VAL A O 1
ATOM 1284 N N . ILE A 1 171 ? 14.326 -4.628 5.733 1.00 96.75 171 ILE A N 1
ATOM 1285 C CA . ILE A 1 171 ? 13.492 -3.582 5.125 1.00 96.75 171 ILE A CA 1
ATOM 1286 C C . ILE A 1 171 ? 14.104 -2.214 5.443 1.00 96.75 171 ILE A C 1
ATOM 1288 O O . ILE A 1 171 ? 14.527 -1.959 6.576 1.00 96.75 171 ILE A O 1
ATOM 1292 N N . ARG A 1 172 ? 14.188 -1.332 4.446 1.00 96.38 172 ARG A N 1
ATOM 1293 C CA . ARG A 1 172 ? 14.816 -0.007 4.549 1.00 96.38 172 ARG A CA 1
ATOM 1294 C C . ARG A 1 172 ? 13.840 1.071 4.104 1.00 96.38 172 ARG A C 1
ATOM 1296 O O . ARG A 1 172 ? 13.124 0.882 3.127 1.00 96.38 172 ARG A O 1
ATOM 1303 N N . THR A 1 173 ? 13.843 2.195 4.820 1.00 96.69 173 THR A N 1
ATOM 1304 C CA . THR A 1 173 ? 13.103 3.404 4.436 1.00 96.69 173 THR A CA 1
ATOM 1305 C C . THR A 1 173 ? 14.015 4.407 3.741 1.00 96.69 173 THR A C 1
ATOM 1307 O O . THR A 1 173 ? 15.228 4.435 3.974 1.00 96.69 173 THR A O 1
ATOM 1310 N N . TYR A 1 174 ? 13.415 5.266 2.927 1.00 96.00 174 TYR A N 1
ATOM 1311 C CA . TYR A 1 174 ? 14.096 6.270 2.123 1.00 96.00 174 TYR A CA 1
ATOM 1312 C C . TYR A 1 174 ? 13.443 7.637 2.303 1.00 96.00 174 TYR A C 1
ATOM 1314 O O . TYR A 1 174 ? 12.268 7.749 2.655 1.00 96.00 174 TYR A O 1
ATOM 1322 N N . GLY A 1 175 ? 14.230 8.695 2.108 1.00 93.69 175 GLY A N 1
ATOM 1323 C CA . GLY A 1 175 ? 13.760 10.068 2.310 1.00 93.69 175 GLY A CA 1
ATOM 1324 C C . GLY A 1 175 ? 13.038 10.699 1.129 1.00 93.69 175 GLY A C 1
ATOM 1325 O O . GLY A 1 175 ? 12.354 11.702 1.309 1.00 93.69 175 GLY A O 1
ATOM 1326 N N . SER A 1 176 ? 13.216 10.124 -0.053 1.00 93.88 176 SER A N 1
ATOM 1327 C CA . SER A 1 176 ? 12.699 10.616 -1.322 1.00 93.88 176 SER A CA 1
ATOM 1328 C C . SER A 1 176 ? 12.426 9.421 -2.238 1.00 93.88 176 SER A C 1
ATOM 1330 O O . SER A 1 176 ? 13.174 8.439 -2.160 1.00 93.88 176 SER A O 1
ATOM 1332 N N . PRO A 1 177 ? 11.395 9.490 -3.097 1.00 94.44 177 PRO A N 1
ATOM 1333 C CA . PRO A 1 177 ? 11.163 8.488 -4.131 1.00 94.44 177 PRO A CA 1
ATOM 1334 C C . PRO A 1 177 ? 12.225 8.536 -5.235 1.00 94.44 177 PRO A C 1
ATOM 1336 O O . PRO A 1 177 ? 12.575 7.483 -5.756 1.00 94.44 177 PRO A O 1
ATOM 1339 N N . THR A 1 178 ? 12.764 9.717 -5.562 1.00 94.62 178 THR A N 1
ATOM 1340 C CA . THR A 1 178 ? 13.788 9.924 -6.605 1.00 94.62 178 THR A CA 1
ATOM 1341 C C . THR A 1 178 ? 15.184 9.972 -5.997 1.00 94.62 178 THR A C 1
ATOM 1343 O O . THR A 1 178 ? 15.371 10.627 -4.968 1.00 94.62 178 THR A O 1
ATOM 1346 N N . ASN A 1 179 ? 16.151 9.314 -6.649 1.00 92.19 179 ASN A N 1
ATOM 1347 C CA . ASN A 1 179 ? 17.538 9.140 -6.194 1.00 92.19 179 ASN A CA 1
ATOM 1348 C C . ASN A 1 179 ? 17.587 8.792 -4.698 1.00 92.19 179 ASN A C 1
ATOM 1350 O O . ASN A 1 179 ? 18.088 9.563 -3.878 1.00 92.19 179 ASN A O 1
ATOM 1354 N N . PRO A 1 180 ? 16.961 7.661 -4.331 1.00 90.50 180 PRO A N 1
ATOM 1355 C CA . PRO A 1 180 ? 16.545 7.402 -2.968 1.00 90.50 180 PRO A CA 1
ATOM 1356 C C . PRO A 1 180 ? 17.750 7.200 -2.045 1.00 90.50 180 PRO A C 1
ATOM 1358 O O . PRO A 1 180 ? 18.441 6.184 -2.096 1.00 90.50 180 PRO A O 1
ATOM 1361 N N . THR A 1 181 ? 17.959 8.144 -1.128 1.00 91.62 181 THR A N 1
ATOM 1362 C CA . THR A 1 181 ? 18.931 7.998 -0.039 1.00 91.62 181 THR A CA 1
ATOM 1363 C C . THR A 1 181 ? 18.289 7.274 1.133 1.00 91.62 181 THR A C 1
ATOM 1365 O O . THR A 1 181 ? 17.233 7.676 1.644 1.00 91.62 181 THR A O 1
ATOM 1368 N N . GLN A 1 182 ? 18.929 6.190 1.559 1.00 92.06 182 GLN A N 1
ATOM 1369 C CA . GLN A 1 182 ? 18.481 5.407 2.698 1.00 92.06 182 GLN A CA 1
ATOM 1370 C C . GLN A 1 182 ? 18.457 6.256 3.972 1.00 92.06 182 GLN A C 1
ATOM 1372 O O . GLN A 1 182 ? 19.389 7.003 4.257 1.00 92.06 182 GLN A O 1
ATOM 1377 N N . ARG A 1 183 ? 17.395 6.089 4.761 1.00 89.31 183 ARG A N 1
ATOM 1378 C CA . ARG A 1 183 ? 17.261 6.661 6.101 1.00 89.31 183 ARG A CA 1
ATOM 1379 C C . ARG A 1 183 ? 17.501 5.585 7.156 1.00 89.31 183 ARG A C 1
ATOM 1381 O O . ARG A 1 183 ? 18.632 5.177 7.398 1.00 89.31 183 ARG A O 1
ATOM 1388 N N . LYS A 1 184 ? 16.422 5.097 7.765 1.00 91.25 184 LYS A N 1
ATOM 1389 C CA . LYS A 1 184 ? 16.438 4.136 8.869 1.00 91.25 184 LYS A CA 1
ATOM 1390 C C . LYS A 1 184 ? 15.949 2.759 8.403 1.00 91.25 184 LYS A C 1
ATOM 1392 O O . LYS A 1 184 ? 15.185 2.679 7.431 1.00 91.25 184 LYS A O 1
ATOM 1397 N N . PRO A 1 185 ? 16.343 1.671 9.086 1.00 93.62 185 PRO A N 1
ATOM 1398 C CA . PRO A 1 185 ? 15.653 0.394 8.959 1.00 93.62 185 PRO A CA 1
ATOM 1399 C C . PRO A 1 185 ? 14.153 0.567 9.223 1.00 93.62 185 PRO A C 1
ATOM 1401 O O . PRO A 1 185 ? 13.771 1.282 10.150 1.00 93.62 185 PRO A O 1
ATOM 1404 N N . TRP A 1 186 ? 13.315 -0.102 8.433 1.00 94.88 186 TRP A N 1
ATOM 1405 C CA . TRP A 1 186 ? 11.883 -0.210 8.713 1.00 94.88 186 TRP A CA 1
ATOM 1406 C C . TRP A 1 186 ? 11.634 -1.446 9.582 1.00 94.88 186 TRP A C 1
ATOM 1408 O O . TRP A 1 186 ? 11.102 -2.466 9.143 1.00 94.88 186 TRP A O 1
ATOM 1418 N N . SER A 1 187 ? 12.193 -1.416 10.790 1.00 91.25 187 SER A N 1
ATOM 1419 C CA . SER A 1 187 ? 12.231 -2.581 11.670 1.00 91.25 187 SER A CA 1
ATOM 1420 C C . SER A 1 187 ? 10.839 -2.924 12.202 1.00 91.25 187 SER A C 1
ATOM 1422 O O . SER A 1 187 ? 9.993 -2.054 12.369 1.00 91.25 187 SER A O 1
ATOM 1424 N N . ARG A 1 188 ? 10.609 -4.210 12.503 1.00 94.06 188 ARG A N 1
ATOM 1425 C CA . ARG A 1 188 ? 9.391 -4.735 13.159 1.00 94.06 188 ARG A CA 1
ATOM 1426 C C . ARG A 1 188 ? 8.083 -4.624 12.362 1.00 94.06 188 ARG A C 1
ATOM 1428 O O . ARG A 1 188 ? 7.041 -5.019 12.885 1.00 94.06 188 ARG A O 1
ATOM 1435 N N . ILE A 1 189 ? 8.128 -4.163 11.115 1.00 96.44 189 ILE A N 1
ATOM 1436 C CA . ILE A 1 189 ? 6.985 -4.242 10.205 1.00 96.44 189 ILE A CA 1
ATOM 1437 C C . ILE A 1 189 ? 6.599 -5.702 9.991 1.00 96.44 189 ILE A C 1
ATOM 1439 O O . ILE A 1 189 ? 7.427 -6.541 9.630 1.00 96.44 189 ILE A O 1
ATOM 1443 N N . ARG A 1 190 ? 5.322 -6.002 10.232 1.00 97.12 190 ARG A N 1
ATOM 1444 C CA . ARG A 1 190 ? 4.759 -7.342 10.076 1.00 97.12 190 ARG A CA 1
ATOM 1445 C C . ARG A 1 190 ? 4.115 -7.517 8.710 1.00 97.12 190 ARG A C 1
ATOM 1447 O O . ARG A 1 190 ? 4.202 -8.597 8.132 1.00 97.12 190 ARG A O 1
ATOM 1454 N N . TYR A 1 191 ? 3.511 -6.465 8.183 1.00 97.56 191 TYR A N 1
ATOM 1455 C CA . TYR A 1 191 ? 2.855 -6.485 6.886 1.00 97.56 191 TYR A CA 1
ATOM 1456 C C . TYR A 1 191 ? 3.230 -5.235 6.116 1.00 97.56 191 TYR A C 1
ATOM 1458 O O . TYR A 1 191 ? 3.281 -4.168 6.707 1.00 97.56 191 TYR A O 1
ATOM 1466 N N . ALA A 1 192 ? 3.488 -5.337 4.821 1.00 97.69 192 ALA A N 1
ATOM 1467 C CA . ALA A 1 192 ? 3.681 -4.156 3.991 1.00 97.69 192 ALA A CA 1
ATOM 1468 C C . ALA A 1 192 ? 3.411 -4.461 2.531 1.00 97.69 192 ALA A C 1
ATOM 1470 O O . ALA A 1 192 ? 3.610 -5.586 2.071 1.00 97.69 192 ALA A O 1
ATOM 1471 N N . VAL A 1 193 ? 3.010 -3.432 1.799 1.00 97.31 193 VAL A N 1
ATOM 1472 C CA . VAL A 1 193 ? 2.888 -3.487 0.351 1.00 97.31 193 VAL A CA 1
ATOM 1473 C C . VAL A 1 193 ? 3.285 -2.155 -0.266 1.00 97.31 193 VAL A C 1
ATOM 1475 O O . VAL A 1 193 ? 2.854 -1.096 0.186 1.00 97.31 193 VAL A O 1
ATOM 1478 N N . ALA A 1 194 ? 4.109 -2.216 -1.309 1.00 96.06 194 ALA A N 1
ATOM 1479 C CA . ALA A 1 194 ? 4.375 -1.093 -2.187 1.00 96.06 194 ALA A CA 1
ATOM 1480 C C . ALA A 1 194 ? 3.157 -0.814 -3.064 1.00 96.06 194 ALA A C 1
ATOM 1482 O O . ALA A 1 194 ? 2.673 -1.670 -3.807 1.00 96.06 194 ALA A O 1
ATOM 1483 N N . CYS A 1 195 ? 2.708 0.424 -3.003 1.00 90.31 195 CYS A N 1
ATOM 1484 C CA . CYS A 1 195 ? 1.599 0.954 -3.763 1.00 90.31 195 CYS A CA 1
ATOM 1485 C C . CYS A 1 195 ? 2.068 2.279 -4.368 1.00 90.31 195 CYS A C 1
ATOM 1487 O O . CYS A 1 195 ? 2.968 2.275 -5.213 1.00 90.31 195 CYS A O 1
ATOM 1489 N N . GLY A 1 196 ? 1.483 3.387 -3.935 1.00 90.38 196 GLY A N 1
ATOM 1490 C CA . GLY A 1 196 ? 1.781 4.727 -4.409 1.00 90.38 196 GLY A CA 1
ATOM 1491 C C . GLY A 1 196 ? 0.832 5.227 -5.502 1.00 90.38 196 GLY A C 1
ATOM 1492 O O . GLY A 1 196 ? 0.077 4.443 -6.086 1.00 90.38 196 GLY A O 1
ATOM 1493 N N . PRO A 1 197 ? 0.879 6.532 -5.805 1.00 95.25 197 PRO A N 1
ATOM 1494 C CA . PRO A 1 197 ? 1.832 7.499 -5.268 1.00 95.25 197 PRO A CA 1
ATOM 1495 C C . PRO A 1 197 ? 1.528 7.879 -3.825 1.00 95.25 197 PRO A C 1
ATOM 1497 O O . PRO A 1 197 ? 0.414 7.699 -3.333 1.00 95.25 197 PRO A O 1
ATOM 1500 N N . ARG A 1 198 ? 2.520 8.454 -3.153 1.00 96.00 198 ARG A N 1
ATOM 1501 C CA . ARG A 1 198 ? 2.270 9.166 -1.910 1.00 96.00 198 ARG A CA 1
ATOM 1502 C C . ARG A 1 198 ? 1.477 10.434 -2.233 1.00 96.00 198 ARG A C 1
ATOM 1504 O O . ARG A 1 198 ? 1.804 11.133 -3.187 1.00 96.00 198 ARG A O 1
ATOM 1511 N N . LEU A 1 199 ? 0.426 10.692 -1.455 1.00 96.62 199 LEU A N 1
ATOM 1512 C CA . LEU A 1 199 ? -0.428 11.881 -1.592 1.00 96.62 199 LEU A CA 1
ATOM 1513 C C . LEU A 1 199 ? -0.152 12.917 -0.498 1.00 96.62 199 LEU A C 1
ATOM 1515 O O . LEU A 1 199 ? -0.186 14.117 -0.754 1.00 96.62 199 LEU A O 1
ATOM 1519 N N . TYR A 1 200 ? 0.200 12.445 0.700 1.00 95.81 200 TYR A N 1
ATOM 1520 C CA . TYR A 1 200 ? 0.631 13.262 1.831 1.00 95.81 200 TYR A CA 1
ATOM 1521 C C . TYR A 1 200 ? 1.945 12.749 2.409 1.00 95.81 200 TYR A C 1
ATOM 1523 O O . TYR A 1 200 ? 2.136 11.547 2.621 1.00 95.81 200 TYR A O 1
ATOM 1531 N N . ALA A 1 201 ? 2.854 13.667 2.721 1.00 91.94 201 ALA A N 1
ATOM 1532 C CA . ALA A 1 201 ? 4.098 13.385 3.420 1.00 91.94 201 ALA A CA 1
ATOM 1533 C C . ALA A 1 201 ? 4.279 14.388 4.559 1.00 91.94 201 ALA A C 1
ATOM 1535 O O . ALA A 1 201 ? 4.308 15.588 4.317 1.00 91.94 201 ALA A O 1
ATOM 1536 N N . GLN A 1 202 ? 4.427 13.889 5.792 1.00 86.81 202 GLN A N 1
ATOM 1537 C CA . GLN A 1 202 ? 4.657 14.729 6.979 1.00 86.81 202 GLN A CA 1
ATOM 1538 C C . GLN A 1 202 ? 3.562 15.797 7.176 1.00 86.81 202 GLN A C 1
ATOM 1540 O O . GLN A 1 202 ? 3.862 16.949 7.466 1.00 86.81 202 GLN A O 1
ATOM 1545 N N . GLY A 1 203 ? 2.296 15.422 6.960 1.00 88.56 203 GLY A N 1
ATOM 1546 C CA . GLY A 1 203 ? 1.147 16.329 7.077 1.00 88.56 203 GLY A CA 1
ATOM 1547 C C . GLY A 1 203 ? 0.977 17.316 5.915 1.00 88.56 203 GLY A C 1
ATOM 1548 O O . GLY A 1 203 ? 0.015 18.071 5.901 1.00 88.56 203 GLY A O 1
ATOM 1549 N N . ILE A 1 204 ? 1.870 17.304 4.922 1.00 92.81 204 ILE A N 1
ATOM 1550 C CA . ILE A 1 204 ? 1.818 18.210 3.771 1.00 92.81 204 ILE A CA 1
ATOM 1551 C C . ILE A 1 204 ? 1.364 17.434 2.538 1.00 92.81 204 ILE A C 1
ATOM 1553 O O . ILE A 1 204 ? 1.890 16.352 2.251 1.00 92.81 204 ILE A O 1
ATOM 1557 N N . ARG A 1 205 ? 0.415 18.002 1.781 1.00 95.75 205 ARG A N 1
ATOM 1558 C CA . ARG A 1 205 ? 0.006 17.460 0.481 1.00 95.75 205 ARG A CA 1
ATOM 1559 C C . ARG A 1 205 ? 1.215 17.425 -0.454 1.00 95.75 205 ARG A C 1
ATOM 1561 O O . ARG A 1 205 ? 1.772 18.461 -0.812 1.00 95.75 205 ARG A O 1
ATOM 1568 N N . ARG A 1 206 ? 1.617 16.222 -0.850 1.00 94.94 206 ARG A N 1
ATOM 1569 C CA . ARG A 1 206 ? 2.758 15.940 -1.722 1.00 94.94 206 ARG A CA 1
ATOM 1570 C C . ARG A 1 206 ? 2.408 14.750 -2.607 1.00 94.94 206 ARG A C 1
ATOM 1572 O O . ARG A 1 206 ? 2.634 13.614 -2.206 1.00 94.94 206 ARG A O 1
ATOM 1579 N N . ILE A 1 207 ? 1.880 15.037 -3.794 1.00 95.56 207 ILE A N 1
ATOM 1580 C CA . ILE A 1 207 ? 1.521 14.038 -4.807 1.00 95.56 207 ILE A CA 1
ATOM 1581 C C . ILE A 1 207 ? 2.775 13.675 -5.606 1.00 95.56 207 ILE A C 1
ATOM 1583 O O . ILE A 1 207 ? 3.328 14.521 -6.306 1.00 95.56 207 ILE A O 1
ATOM 1587 N N . THR A 1 208 ? 3.228 12.428 -5.484 1.00 95.44 208 THR A N 1
ATOM 1588 C CA . THR A 1 208 ? 4.532 11.963 -5.996 1.00 95.44 208 THR A CA 1
ATOM 1589 C C . THR A 1 208 ? 4.437 11.036 -7.211 1.00 95.44 208 THR A C 1
ATOM 1591 O O . THR A 1 208 ? 5.369 10.292 -7.506 1.00 95.44 208 THR A O 1
ATOM 1594 N N . ASP A 1 209 ? 3.330 11.054 -7.953 1.00 93.88 209 ASP A N 1
ATOM 1595 C CA . ASP A 1 209 ? 3.088 10.181 -9.113 1.00 93.88 209 ASP A CA 1
ATOM 1596 C C . ASP A 1 209 ? 4.195 10.250 -10.171 1.00 93.88 209 ASP A C 1
ATOM 1598 O O . ASP A 1 209 ? 4.709 9.218 -10.611 1.00 93.88 209 ASP A O 1
ATOM 1602 N N . LYS A 1 210 ? 4.642 11.458 -10.518 1.00 92.12 210 LYS A N 1
ATOM 1603 C CA . LYS A 1 210 ? 5.729 11.672 -11.483 1.00 92.12 210 LYS A CA 1
ATOM 1604 C C . LYS A 1 210 ? 7.085 11.189 -10.969 1.00 92.12 210 LYS A C 1
ATOM 1606 O O . LYS A 1 210 ? 7.883 10.684 -11.763 1.00 92.12 210 LYS A O 1
ATOM 1611 N N . GLU A 1 211 ? 7.344 11.343 -9.672 1.00 92.94 211 GLU A N 1
ATOM 1612 C CA . GLU A 1 211 ? 8.583 10.904 -9.019 1.00 92.94 211 GLU A CA 1
ATOM 1613 C C . GLU A 1 211 ? 8.617 9.370 -8.874 1.00 92.94 211 GLU A C 1
ATOM 1615 O O . GLU A 1 211 ? 9.638 8.739 -9.130 1.00 92.94 211 GLU A O 1
ATOM 1620 N N . GLU A 1 212 ? 7.476 8.751 -8.560 1.00 93.62 212 GLU A N 1
ATOM 1621 C CA . GLU A 1 212 ? 7.299 7.296 -8.417 1.00 93.62 212 GLU A CA 1
ATOM 1622 C C . GLU A 1 212 ? 7.024 6.578 -9.755 1.00 93.62 212 GLU A C 1
ATOM 1624 O O . GLU A 1 212 ? 6.801 5.363 -9.789 1.00 93.62 212 GLU A O 1
ATOM 1629 N N . ARG A 1 213 ? 7.072 7.325 -10.869 1.00 90.50 213 ARG A N 1
ATOM 1630 C CA . ARG A 1 213 ? 6.871 6.861 -12.256 1.00 90.50 213 ARG A CA 1
ATOM 1631 C C . ARG A 1 213 ? 5.541 6.144 -12.472 1.00 90.50 213 ARG A C 1
ATOM 1633 O O . ARG A 1 213 ? 5.458 5.151 -13.197 1.00 90.50 213 ARG A O 1
ATOM 1640 N N . LEU A 1 214 ? 4.492 6.669 -11.859 1.00 88.00 214 LEU A N 1
ATOM 1641 C CA . LEU A 1 214 ? 3.130 6.207 -12.050 1.00 88.00 214 LEU A CA 1
ATOM 1642 C C . LEU A 1 214 ? 2.467 7.062 -13.126 1.00 88.00 214 LEU A C 1
ATOM 1644 O O . LEU A 1 214 ? 2.355 8.278 -13.005 1.00 88.00 214 LEU A O 1
ATOM 1648 N N . VAL A 1 215 ? 2.046 6.414 -14.211 1.00 79.50 215 VAL A N 1
ATOM 1649 C CA . VAL A 1 215 ? 1.313 7.065 -15.299 1.00 79.50 215 VAL A CA 1
ATOM 1650 C C . VAL A 1 215 ? -0.157 6.763 -15.090 1.00 79.50 215 VAL A C 1
ATOM 1652 O O . VAL A 1 215 ? -0.641 5.698 -15.457 1.00 79.50 215 VAL A O 1
ATOM 1655 N N . SER A 1 216 ? -0.853 7.678 -14.429 1.00 77.12 216 SER A N 1
ATOM 1656 C CA . SER A 1 216 ? -2.275 7.510 -14.149 1.00 77.12 216 SER A CA 1
ATOM 1657 C C . SER A 1 216 ? -2.996 8.864 -14.160 1.00 77.12 216 SER A C 1
ATOM 1659 O O . SER A 1 216 ? -3.565 9.252 -13.142 1.00 77.12 216 SER A O 1
ATOM 1661 N N . PRO A 1 217 ? -2.913 9.637 -15.263 1.00 79.88 217 PRO A N 1
ATOM 1662 C CA . PRO A 1 217 ? -3.589 10.925 -15.348 1.00 79.88 217 PRO A CA 1
ATOM 1663 C C . PRO A 1 217 ? -5.113 10.750 -15.397 1.00 79.88 217 PRO A C 1
ATOM 1665 O O . PRO A 1 217 ? -5.612 9.746 -15.901 1.00 79.88 217 PRO A O 1
ATOM 1668 N N . GLY A 1 218 ? -5.835 11.763 -14.919 1.00 89.31 218 GLY A N 1
ATOM 1669 C CA . GLY A 1 218 ? -7.289 11.849 -15.033 1.00 89.31 218 GLY A CA 1
ATOM 1670 C C . GLY A 1 218 ? -8.073 11.068 -13.977 1.00 89.31 218 GLY A C 1
ATOM 1671 O O . GLY A 1 218 ? -7.528 10.587 -12.975 1.00 89.31 218 GLY A O 1
ATOM 1672 N N . ASN A 1 219 ? -9.376 10.997 -14.234 1.00 93.06 219 ASN A N 1
ATOM 1673 C CA . ASN A 1 219 ? -10.369 10.369 -13.379 1.00 93.06 219 ASN A CA 1
ATOM 1674 C C . ASN A 1 219 ? -10.367 8.861 -13.585 1.00 93.06 219 ASN A C 1
ATOM 1676 O O . ASN A 1 219 ? -10.700 8.374 -14.663 1.00 93.06 219 ASN A O 1
ATOM 1680 N N . LEU A 1 220 ? -9.961 8.130 -12.553 1.00 91.50 220 LEU A N 1
ATOM 1681 C CA . LEU A 1 220 ? -9.913 6.672 -12.554 1.00 91.50 220 LEU A CA 1
ATOM 1682 C C . LEU A 1 220 ? -10.490 6.146 -11.244 1.00 91.50 220 LEU A C 1
ATOM 1684 O O . LEU A 1 220 ? -10.587 6.885 -10.264 1.00 91.50 220 LEU A O 1
ATOM 1688 N N . ILE A 1 221 ? -10.784 4.849 -11.207 1.00 92.06 221 ILE A N 1
ATOM 1689 C CA . ILE A 1 221 ? -11.035 4.158 -9.945 1.00 92.06 221 ILE A CA 1
ATOM 1690 C C . ILE A 1 221 ? -9.749 4.221 -9.113 1.00 92.06 221 ILE A C 1
ATOM 1692 O O . ILE A 1 221 ? -8.677 3.810 -9.574 1.00 92.06 221 ILE A O 1
ATOM 1696 N N . ARG A 1 222 ? -9.837 4.741 -7.887 1.00 93.44 222 ARG A N 1
ATOM 1697 C CA . ARG A 1 222 ? -8.696 4.893 -6.976 1.00 93.44 222 ARG A CA 1
ATOM 1698 C C . ARG A 1 222 ? -8.927 4.102 -5.712 1.00 93.44 222 ARG A C 1
ATOM 1700 O O . ARG A 1 222 ? -9.926 4.305 -5.043 1.00 93.44 222 ARG A O 1
ATOM 1707 N N . ALA A 1 223 ? -7.965 3.260 -5.371 1.00 94.56 223 ALA A N 1
ATOM 1708 C CA . ALA A 1 223 ? -7.833 2.665 -4.054 1.00 94.56 223 ALA A CA 1
ATOM 1709 C C . ALA A 1 223 ? -6.833 3.493 -3.246 1.00 94.56 223 ALA A C 1
ATOM 1711 O O . ALA A 1 223 ? -5.756 3.814 -3.756 1.00 94.56 223 ALA A O 1
ATOM 1712 N N . PHE A 1 224 ? -7.173 3.845 -2.011 1.00 95.56 224 PHE A N 1
ATOM 1713 C CA . PHE A 1 224 ? -6.315 4.660 -1.164 1.00 95.56 224 PHE A CA 1
ATOM 1714 C C . PHE A 1 224 ? -6.351 4.215 0.293 1.00 95.56 224 PHE A C 1
ATOM 1716 O O . PHE A 1 224 ? -7.269 3.536 0.752 1.00 95.56 224 PHE A O 1
ATOM 1723 N N . VAL A 1 225 ? -5.309 4.615 1.014 1.00 96.88 225 VAL A N 1
ATOM 1724 C CA . VAL A 1 225 ? -5.206 4.461 2.460 1.00 96.88 225 VAL A CA 1
ATOM 1725 C C . VAL A 1 225 ? -4.662 5.738 3.066 1.00 96.88 225 VAL A C 1
ATOM 1727 O O . VAL A 1 225 ? -3.821 6.409 2.462 1.00 96.88 225 VAL A O 1
ATOM 1730 N N . ALA A 1 226 ? -5.108 6.044 4.273 1.00 96.50 226 ALA A N 1
ATOM 1731 C CA . ALA A 1 226 ? -4.622 7.167 5.052 1.00 96.50 226 ALA A CA 1
ATOM 1732 C C . ALA A 1 226 ? -4.652 6.820 6.541 1.00 96.50 226 ALA A C 1
ATOM 1734 O O . ALA A 1 226 ? -5.342 5.897 6.968 1.00 96.50 226 ALA A O 1
ATOM 1735 N N . TYR A 1 227 ? -3.892 7.565 7.329 1.00 96.62 227 TYR A N 1
ATOM 1736 C CA . TYR A 1 227 ? -4.039 7.597 8.775 1.00 96.62 227 TYR A CA 1
ATOM 1737 C C . TYR A 1 227 ? -3.758 9.008 9.264 1.00 96.62 227 TYR A C 1
ATOM 1739 O O . TYR A 1 227 ? -2.975 9.737 8.647 1.00 96.62 227 TYR A O 1
ATOM 1747 N N . ASP A 1 228 ? -4.383 9.369 10.371 1.00 95.94 228 ASP A N 1
ATOM 1748 C CA . ASP A 1 228 ? -4.063 10.570 11.126 1.00 95.94 228 ASP A CA 1
ATOM 1749 C C . ASP A 1 228 ? -3.279 10.201 12.392 1.00 95.94 228 ASP A C 1
ATOM 1751 O O . ASP A 1 228 ? -3.056 9.027 12.706 1.00 95.94 228 ASP A O 1
ATOM 1755 N N . THR A 1 229 ? -2.802 11.218 13.102 1.00 96.31 229 THR A N 1
ATOM 1756 C CA . THR A 1 229 ? -2.067 11.043 14.352 1.00 96.31 229 THR A CA 1
ATOM 1757 C C . THR A 1 229 ? -2.587 11.991 15.418 1.00 96.31 229 THR A C 1
ATOM 1759 O O . THR A 1 229 ? -2.997 13.107 15.103 1.00 96.31 229 THR A O 1
ATOM 1762 N N . ASP A 1 230 ? -2.489 11.588 16.681 1.00 95.50 230 ASP A N 1
ATOM 1763 C CA . ASP A 1 230 ? -2.692 12.498 17.807 1.00 95.50 230 ASP A CA 1
ATOM 1764 C C . ASP A 1 230 ? -1.557 13.539 17.933 1.00 95.50 230 ASP A C 1
ATOM 1766 O O . ASP A 1 230 ? -0.589 13.552 17.165 1.00 95.50 230 ASP A O 1
ATOM 1770 N N . ALA A 1 231 ? -1.650 14.410 18.943 1.00 94.38 231 ALA A N 1
ATOM 1771 C CA . ALA A 1 231 ? -0.653 15.446 19.220 1.00 94.38 231 ALA A CA 1
ATOM 1772 C C . ALA A 1 231 ? 0.753 14.901 19.553 1.00 94.38 231 ALA A C 1
ATOM 1774 O O . ALA A 1 231 ? 1.733 15.638 19.454 1.00 94.38 231 ALA A O 1
ATOM 1775 N N . SER A 1 232 ? 0.872 13.624 19.938 1.00 94.62 232 SER A N 1
ATOM 1776 C CA . SER A 1 232 ? 2.156 12.953 20.181 1.00 94.62 232 SER A CA 1
ATOM 1777 C C . SER A 1 232 ? 2.756 12.328 18.914 1.00 94.62 232 SER A C 1
ATOM 1779 O O . SER A 1 232 ? 3.880 11.825 18.942 1.00 94.62 232 SER A O 1
ATOM 1781 N N . GLY A 1 233 ? 2.026 12.364 17.794 1.00 93.75 233 GLY A N 1
ATOM 1782 C CA . GLY A 1 233 ? 2.415 11.738 16.533 1.00 93.75 233 GLY A CA 1
ATOM 1783 C C . GLY A 1 233 ? 2.094 10.243 16.461 1.00 93.75 233 GLY A C 1
ATOM 1784 O O . GLY A 1 233 ? 2.578 9.562 15.554 1.00 93.75 233 GLY A O 1
ATOM 1785 N N . LYS A 1 234 ? 1.292 9.710 17.391 1.00 95.50 234 LYS A N 1
ATOM 1786 C CA . LYS A 1 234 ? 0.858 8.310 17.370 1.00 95.50 234 LYS A CA 1
ATOM 1787 C C . LYS A 1 234 ? -0.349 8.154 16.435 1.00 95.50 234 LYS A C 1
ATOM 1789 O O . LYS A 1 234 ? -1.292 8.932 16.570 1.00 95.50 234 LYS A O 1
ATOM 1794 N N . PRO A 1 235 ? -0.370 7.160 15.526 1.00 96.12 235 PRO A N 1
ATOM 1795 C CA . PRO A 1 235 ? -1.552 6.882 14.715 1.00 96.12 235 PRO A CA 1
ATOM 1796 C C . PRO A 1 235 ? -2.781 6.545 15.566 1.00 96.12 235 PRO A C 1
ATOM 1798 O O . PRO A 1 235 ? -2.678 5.714 16.474 1.00 96.12 235 PRO A O 1
ATOM 1801 N N . VAL A 1 236 ? -3.925 7.167 15.263 1.00 96.75 236 VAL A N 1
ATOM 1802 C CA . VAL A 1 236 ? -5.184 6.966 16.010 1.00 96.75 236 VAL A CA 1
ATOM 1803 C C . VAL A 1 236 ? -6.327 6.478 15.129 1.00 96.75 236 VAL A C 1
ATOM 1805 O O . VAL A 1 236 ? -7.011 5.534 15.524 1.00 96.75 236 VAL A O 1
ATOM 1808 N N . HIS A 1 237 ? -6.467 6.999 13.911 1.00 96.38 237 HIS A N 1
ATOM 1809 C CA . HIS A 1 237 ? -7.411 6.482 12.929 1.00 96.38 237 HIS A CA 1
ATOM 1810 C C . HIS A 1 237 ? -6.693 5.985 11.685 1.00 96.38 237 HIS A C 1
ATOM 1812 O O . HIS A 1 237 ? -5.678 6.527 11.250 1.00 96.38 237 HIS A O 1
ATOM 1818 N N . PHE A 1 238 ? -7.256 4.949 11.079 1.00 96.31 238 PHE A N 1
ATOM 1819 C CA . PHE A 1 238 ? -6.840 4.437 9.787 1.00 96.31 238 PHE A CA 1
ATOM 1820 C C . PHE A 1 238 ? -8.045 4.374 8.857 1.00 96.31 238 PHE A C 1
ATOM 1822 O O . PHE A 1 238 ? -9.115 3.924 9.251 1.00 96.31 238 PHE A O 1
ATOM 1829 N N . VAL A 1 239 ? -7.868 4.800 7.613 1.00 95.31 239 VAL A N 1
ATOM 1830 C CA . VAL A 1 239 ? -8.909 4.772 6.588 1.00 95.31 239 VAL A CA 1
ATOM 1831 C C . VAL A 1 239 ? -8.414 3.963 5.405 1.00 95.31 239 VAL A C 1
ATOM 1833 O O . VAL A 1 239 ? -7.308 4.173 4.905 1.00 95.31 239 VAL A O 1
ATOM 1836 N N . MET A 1 240 ? -9.270 3.065 4.931 1.00 95.06 240 MET A N 1
ATOM 1837 C CA . MET A 1 240 ? -9.193 2.507 3.585 1.00 95.06 240 MET A CA 1
ATOM 1838 C C . MET A 1 240 ? -10.302 3.118 2.759 1.00 95.06 240 MET A C 1
ATOM 1840 O O . MET A 1 240 ? -11.419 3.243 3.254 1.00 95.06 240 MET A O 1
ATOM 1844 N N . GLY A 1 241 ? -10.037 3.444 1.504 1.00 94.00 241 GLY A N 1
ATOM 1845 C CA . GLY A 1 241 ? -11.079 3.993 0.661 1.00 94.00 241 GLY A CA 1
ATOM 1846 C C . GLY A 1 241 ? -10.939 3.649 -0.803 1.00 94.00 241 GLY A C 1
ATOM 1847 O O . GLY A 1 241 ? -9.878 3.251 -1.293 1.00 94.00 241 GLY A O 1
ATOM 1848 N N . ARG A 1 242 ? -12.066 3.802 -1.486 1.00 94.38 242 ARG A N 1
ATOM 1849 C CA . ARG A 1 242 ? -12.207 3.693 -2.926 1.00 94.38 242 ARG A CA 1
ATOM 1850 C C . ARG A 1 242 ? -12.942 4.924 -3.441 1.00 94.38 242 ARG A C 1
ATOM 1852 O O . ARG A 1 242 ? -13.925 5.335 -2.841 1.00 94.38 242 ARG A O 1
ATOM 1859 N N . ALA A 1 243 ? -12.496 5.455 -4.567 1.00 93.94 243 ALA A N 1
ATOM 1860 C CA . ALA A 1 243 ? -13.268 6.368 -5.401 1.00 93.94 243 ALA A CA 1
ATOM 1861 C C . ALA A 1 243 ? -13.515 5.696 -6.753 1.00 93.94 243 ALA A C 1
ATOM 1863 O O . ALA A 1 243 ? -12.627 5.001 -7.255 1.00 93.94 243 ALA A O 1
ATOM 1864 N N . ASP A 1 244 ? -14.690 5.890 -7.342 1.00 92.19 244 ASP A N 1
ATOM 1865 C CA . ASP A 1 244 ? -15.035 5.320 -8.647 1.00 92.19 244 ASP A CA 1
ATOM 1866 C C . ASP A 1 244 ? -14.493 6.161 -9.807 1.00 92.19 244 ASP A C 1
ATOM 1868 O O . ASP A 1 244 ? -14.185 5.628 -10.874 1.00 92.19 244 ASP A O 1
ATOM 1872 N N . SER A 1 245 ? -14.311 7.463 -9.590 1.00 93.38 245 SER A N 1
ATOM 1873 C CA . SER A 1 245 ? -13.808 8.383 -10.607 1.00 93.38 245 SER A CA 1
ATOM 1874 C C . SER A 1 245 ? -13.121 9.588 -9.966 1.00 93.38 245 SER A C 1
ATOM 1876 O O . SER A 1 245 ? -13.762 10.609 -9.746 1.00 93.38 245 SER A O 1
ATOM 1878 N N . ALA A 1 246 ? -11.815 9.490 -9.701 1.00 94.38 246 ALA A N 1
ATOM 1879 C CA . ALA A 1 246 ? -11.049 10.585 -9.104 1.00 94.38 246 ALA A CA 1
ATOM 1880 C C . ALA A 1 246 ? -9.608 10.698 -9.635 1.00 94.38 246 ALA A C 1
ATOM 1882 O O . ALA A 1 246 ? -8.928 9.710 -9.956 1.00 94.38 246 ALA A O 1
ATOM 1883 N N . THR A 1 247 ? -9.116 11.929 -9.681 1.00 94.75 247 THR A N 1
ATOM 1884 C CA . THR A 1 247 ? -7.700 12.284 -9.786 1.00 94.75 247 THR A CA 1
ATOM 1885 C C . THR A 1 247 ? -6.981 12.088 -8.447 1.00 94.75 247 THR A C 1
ATOM 1887 O O . THR A 1 247 ? -7.594 12.001 -7.386 1.00 94.75 247 THR A O 1
ATOM 1890 N N . TYR A 1 248 ? -5.644 12.086 -8.461 1.00 94.50 248 TYR A N 1
ATOM 1891 C CA . TYR A 1 248 ? -4.869 12.106 -7.214 1.00 94.50 248 TYR A CA 1
ATOM 1892 C C . TYR A 1 248 ? -5.095 13.366 -6.372 1.00 94.50 248 TYR A C 1
ATOM 1894 O O . TYR A 1 248 ? -4.883 13.311 -5.169 1.00 94.50 248 TYR A O 1
ATOM 1902 N N . VAL A 1 249 ? -5.495 14.484 -6.989 1.00 94.31 249 VAL A N 1
ATOM 1903 C CA . VAL A 1 249 ? -5.770 15.740 -6.277 1.00 94.31 249 VAL A CA 1
ATOM 1904 C C . VAL A 1 249 ? -7.098 15.665 -5.535 1.00 94.31 249 VAL A C 1
ATOM 1906 O O . VAL A 1 249 ? -7.180 16.172 -4.432 1.00 94.31 249 VAL A O 1
ATOM 19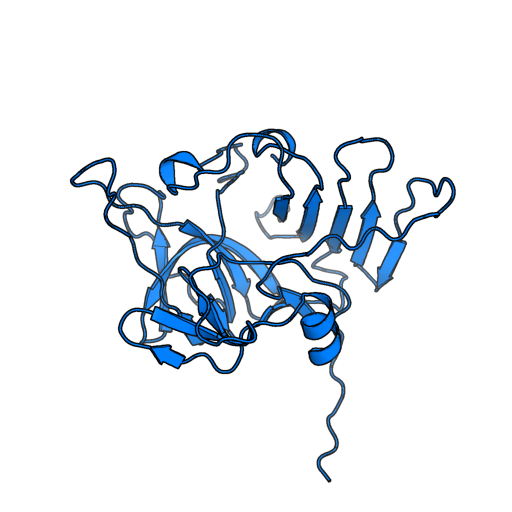09 N N . GLU A 1 250 ? -8.117 15.023 -6.102 1.00 93.50 250 GLU A N 1
ATOM 1910 C CA . GLU A 1 250 ? -9.423 14.872 -5.437 1.00 93.50 250 GLU A CA 1
ATOM 1911 C C . GLU A 1 250 ? -9.398 13.837 -4.309 1.00 93.50 250 GLU A C 1
ATOM 1913 O O . GLU A 1 250 ? -10.183 13.943 -3.370 1.00 93.50 250 GLU A O 1
ATOM 1918 N N . VAL A 1 251 ? -8.511 12.838 -4.400 1.00 93.75 251 VAL A N 1
ATOM 1919 C CA . VAL A 1 251 ? -8.262 11.885 -3.305 1.00 93.75 251 VAL A CA 1
ATOM 1920 C C . VAL A 1 251 ? -7.435 12.519 -2.178 1.00 93.75 251 VAL A C 1
ATOM 1922 O O . VAL A 1 251 ? -7.539 12.072 -1.039 1.00 93.75 251 VAL A O 1
ATOM 1925 N N . ALA A 1 252 ? -6.589 13.507 -2.492 1.00 92.94 252 ALA A N 1
ATOM 1926 C CA . ALA A 1 252 ? -5.664 14.133 -1.549 1.00 92.94 252 ALA A CA 1
ATOM 1927 C C . ALA A 1 252 ? -6.258 15.380 -0.878 1.00 92.94 252 ALA A C 1
ATOM 1929 O O . ALA A 1 252 ? -6.508 15.318 0.343 1.00 92.94 252 ALA A O 1
#

Radius of gyration: 18.2 Å; chains: 1; bounding box: 54×52×39 Å

Sequence (252 aa):
MPRFSLHPTTLVFALFFVLATSCSDVTEQRDEDVTVSPGVVFSRDGTRSDGFQTLAIDLANASARPVVVAQNVSRDKNNFVGDAFTVRDWCEKNGAIGGLNGGYFGVTYDEIGSRKQIVQLAVVNGKVVAPGSDTPSSRTPGERYLRSAIGFYADGTPEIAWATGTVKNVIRTYGSPTNPTQRKPWSRIRYAVACGPRLYAQGIRRITDKEERLVSPGNLIRAFVAYDTDASGKPVHFVMGRADSATYVEVA

Secondary structure (DSSP, 8-state):
-------S-EEEEE--PPP--------------EEEETTEEEEE-SS-TT--EEEEEETTT-S-EEEEE--S-EEETTEEEEE---HHHHHHHHTEEEE---SEEEEE-STTS-EEEEESEEEETTEEEEE---EE-SSSTT-EE--EEEEEETT--EEEEEEEE-TTS-EEEES-SBS--EEEE-TTEEEEEE-----EETTEE---TTTTT----SSEEEEEEEEEE-TTS-EEEEEEEEEEEE-HHHH-

Foldseek 3Di:
DDDDDDDDAEAEAEADDDDDDDDPDDPDDDFDWDCLDWQWTWTWDPVDPQTKIKIKGFLVTDPYAYAYDWPPWDDDPPFIKTFDDDQVVVCVVVVHSGYDNFADWDDADDPVRGMTTAAFWWAAQLATSDFGDFDQDPVDGPKTFAFWKWFAAPSRFIDIFRWGADNVSWIWGFDFRIPTDTDDTPPRTRTMGGHDDDQDDPNHGDHCCVRNVNDDDFWAWDWDKDFDADPVRGTGMIMTMITHTDDSVVVD